Protein AF-A0A950FK47-F1 (afdb_monomer_lite)

Radius of gyration: 27.62 Å; chains: 1; bounding box: 76×77×80 Å

Structure (mmCIF, N/CA/C/O backbone):
data_AF-A0A950FK47-F1
#
_entry.id   AF-A0A950FK47-F1
#
loop_
_atom_site.group_PDB
_atom_site.id
_atom_site.type_symbol
_atom_site.label_atom_id
_atom_site.label_alt_id
_atom_site.label_comp_id
_atom_site.label_asym_id
_atom_site.label_entity_id
_atom_site.label_seq_id
_atom_site.pdbx_PDB_ins_code
_atom_site.Cartn_x
_atom_site.Cartn_y
_atom_site.Cartn_z
_atom_site.occupancy
_atom_site.B_iso_or_equiv
_atom_site.auth_seq_id
_atom_site.auth_comp_id
_atom_site.auth_asym_id
_atom_site.auth_atom_id
_atom_site.pdbx_PDB_model_num
ATOM 1 N N . MET A 1 1 ? -63.713 -57.845 57.130 1.00 41.09 1 MET A N 1
ATOM 2 C CA . MET A 1 1 ? -62.246 -57.996 57.246 1.00 41.09 1 MET A CA 1
ATOM 3 C C . MET A 1 1 ? -61.598 -56.656 56.940 1.00 41.09 1 MET A C 1
ATOM 5 O O . MET A 1 1 ? -61.850 -56.096 55.885 1.00 41.09 1 MET A O 1
ATOM 9 N N . ASN A 1 2 ? -60.854 -56.123 57.909 1.00 41.62 2 ASN A N 1
ATOM 10 C CA . ASN A 1 2 ? -60.005 -54.937 57.784 1.00 41.62 2 ASN A CA 1
ATOM 11 C C . ASN A 1 2 ? -58.798 -55.235 56.887 1.00 41.62 2 ASN A C 1
ATOM 13 O O . ASN A 1 2 ? -58.173 -56.263 57.112 1.00 41.62 2 ASN A O 1
ATOM 17 N N . PHE A 1 3 ? -58.401 -54.299 56.019 1.00 42.41 3 PHE A N 1
ATOM 18 C CA . PHE A 1 3 ? -56.990 -53.936 55.819 1.00 42.41 3 PHE A CA 1
ATOM 19 C C . PHE A 1 3 ? -56.879 -52.486 55.307 1.00 42.41 3 PHE A C 1
ATOM 21 O O . PHE A 1 3 ? -57.324 -52.147 54.216 1.00 42.41 3 PHE A O 1
ATOM 28 N N . LYS A 1 4 ? -56.287 -51.625 56.146 1.00 43.47 4 LYS A N 1
ATOM 29 C CA . LYS A 1 4 ? -55.691 -50.325 55.785 1.00 43.47 4 LYS A CA 1
ATOM 30 C C . LYS A 1 4 ? -54.495 -50.564 54.846 1.00 43.47 4 LYS A C 1
ATOM 32 O O . LYS A 1 4 ? -53.819 -51.568 55.065 1.00 43.47 4 LYS A O 1
ATOM 37 N N . ARG A 1 5 ? -54.127 -49.578 54.001 1.00 48.28 5 ARG A N 1
ATOM 38 C CA . ARG A 1 5 ? -52.836 -48.826 54.059 1.00 48.28 5 ARG A CA 1
ATOM 39 C C . ARG A 1 5 ? -52.426 -48.108 52.744 1.00 48.28 5 ARG A C 1
ATOM 41 O O . ARG A 1 5 ? -52.421 -48.734 51.699 1.00 48.28 5 ARG A O 1
ATOM 48 N N . TYR A 1 6 ? -52.019 -46.834 52.922 1.00 48.38 6 TYR A N 1
ATOM 49 C CA . TYR A 1 6 ? -51.006 -45.985 52.233 1.00 48.38 6 TYR A CA 1
ATOM 50 C C . TYR A 1 6 ? -51.085 -45.807 50.695 1.00 48.38 6 TYR A C 1
ATOM 52 O O . TYR A 1 6 ? -5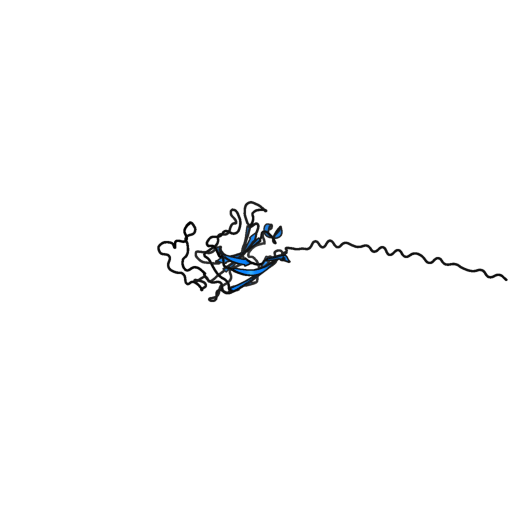1.169 -46.773 49.964 1.00 48.38 6 TYR A O 1
ATOM 60 N N . GLY A 1 7 ? -51.059 -44.615 50.086 1.00 42.75 7 GLY A N 1
ATOM 61 C CA . GLY A 1 7 ? -50.393 -43.360 50.439 1.00 42.75 7 GLY A CA 1
ATOM 62 C C . GLY A 1 7 ? -49.097 -43.203 49.631 1.00 42.75 7 GLY A C 1
ATOM 63 O O . GLY A 1 7 ? -48.116 -43.849 49.979 1.00 42.75 7 GLY A O 1
ATOM 64 N N . SER A 1 8 ? -49.080 -42.351 48.596 1.00 49.03 8 SER A N 1
ATOM 65 C CA . SER A 1 8 ? -47.929 -41.492 48.246 1.00 49.03 8 SER A CA 1
ATOM 66 C C . SER A 1 8 ? -48.210 -40.592 47.041 1.00 49.03 8 SER A C 1
ATOM 68 O O . SER A 1 8 ? -48.637 -41.032 45.979 1.00 49.03 8 SER A O 1
ATOM 70 N N . ILE A 1 9 ? -47.949 -39.310 47.273 1.00 52.38 9 ILE A N 1
ATOM 71 C CA . ILE A 1 9 ? -47.961 -38.175 46.355 1.00 52.38 9 ILE A CA 1
ATOM 72 C C . ILE A 1 9 ? -46.664 -38.241 45.535 1.00 52.38 9 ILE A C 1
ATOM 74 O O . ILE A 1 9 ? -45.589 -38.297 46.128 1.00 52.38 9 ILE A O 1
ATOM 78 N N . ALA A 1 10 ? -46.738 -38.221 44.203 1.00 46.25 10 ALA A N 1
ATOM 79 C CA . ALA A 1 10 ? -45.559 -38.039 43.355 1.00 46.25 10 ALA A CA 1
ATOM 80 C C . ALA A 1 10 ? -45.500 -36.579 42.890 1.00 46.25 10 ALA A C 1
ATOM 82 O O . ALA A 1 10 ? -46.407 -36.083 42.225 1.00 46.25 10 ALA A O 1
ATOM 83 N N . ALA A 1 11 ? -44.449 -35.899 43.339 1.00 47.38 11 ALA A N 1
ATOM 84 C CA . ALA A 1 11 ? -44.206 -34.476 43.197 1.00 47.38 11 ALA A CA 1
ATOM 85 C C . ALA A 1 11 ? -43.882 -34.059 41.754 1.00 47.38 11 ALA A C 1
ATOM 87 O O . ALA A 1 11 ? -43.106 -34.710 41.055 1.00 47.38 11 ALA A O 1
ATOM 88 N N . SER A 1 12 ? -44.451 -32.922 41.354 1.00 49.59 12 SER A N 1
ATOM 89 C CA . SER A 1 12 ? -44.138 -32.187 40.132 1.00 49.59 12 SER A CA 1
ATOM 90 C C . SER A 1 12 ? -42.683 -31.705 40.124 1.00 49.59 12 SER A C 1
ATOM 92 O O . SER A 1 12 ? -42.267 -30.972 41.019 1.00 49.59 12 SER A O 1
ATOM 94 N N . LEU A 1 13 ? -41.933 -32.050 39.077 1.00 43.91 13 LEU A N 1
ATOM 95 C CA . LEU A 1 13 ? -40.637 -31.451 38.749 1.00 43.91 13 LEU A CA 1
ATOM 96 C C . LEU A 1 13 ? -40.834 -30.456 37.598 1.00 43.91 13 LEU A C 1
ATOM 98 O O . LEU A 1 13 ? -40.883 -30.830 36.430 1.00 43.91 13 LEU A O 1
ATOM 102 N N . LEU A 1 14 ? -40.977 -29.177 37.949 1.00 49.47 14 LEU A N 1
ATOM 103 C CA . LEU A 1 14 ? -40.850 -28.054 37.019 1.00 49.47 14 LEU A CA 1
ATOM 104 C C . LEU A 1 14 ? -39.359 -27.856 36.716 1.00 49.47 14 LEU A C 1
ATOM 106 O O . LEU A 1 14 ? -38.611 -27.363 37.558 1.00 49.47 14 LEU A O 1
ATOM 110 N N . VAL A 1 15 ? -38.924 -28.252 35.521 1.00 55.06 15 VAL A N 1
ATOM 111 C CA . VAL A 1 15 ? -37.582 -27.941 35.014 1.00 55.06 15 VAL A CA 1
ATOM 112 C C . VAL A 1 15 ? -37.610 -26.515 34.468 1.00 55.06 15 VAL A C 1
ATOM 114 O O . VAL A 1 15 ? -38.154 -26.255 33.397 1.00 55.06 15 VAL A O 1
ATOM 117 N N . LEU A 1 16 ? -37.059 -25.575 35.236 1.00 48.03 16 LEU A N 1
ATOM 118 C CA . LEU A 1 16 ? -36.873 -24.190 34.817 1.00 48.03 16 LEU A CA 1
ATOM 119 C C . LEU A 1 16 ? -35.585 -24.105 33.982 1.00 48.03 16 LEU A C 1
ATOM 121 O O . LEU A 1 16 ? -34.486 -23.975 34.518 1.00 48.03 16 LEU A O 1
ATOM 125 N N . SER A 1 17 ? -35.709 -24.224 32.661 1.00 57.84 17 SER A N 1
ATOM 126 C CA . SER A 1 17 ? -34.590 -24.029 31.735 1.00 57.84 17 SER A CA 1
ATOM 127 C C . SER A 1 17 ? -34.227 -22.544 31.678 1.00 57.84 17 SER A C 1
ATOM 129 O O . SER A 1 17 ? -34.837 -21.768 30.943 1.00 57.84 17 SER A O 1
ATOM 131 N N . ALA A 1 18 ? -33.239 -22.136 32.473 1.00 53.69 18 ALA A N 1
ATOM 132 C CA . ALA A 1 18 ? -32.628 -20.820 32.367 1.00 53.69 18 ALA A CA 1
ATOM 133 C C . ALA A 1 18 ? -31.852 -20.726 31.042 1.00 53.69 18 ALA A C 1
ATOM 135 O O . ALA A 1 18 ? -30.743 -21.244 30.918 1.00 53.69 18 ALA A O 1
ATOM 136 N N . PHE A 1 19 ? -32.433 -20.062 30.041 1.00 55.12 19 PHE A N 1
ATOM 137 C CA . PHE A 1 19 ? -31.690 -19.594 28.873 1.00 55.12 19 PHE A CA 1
ATOM 138 C C . PHE A 1 19 ? -30.769 -18.455 29.317 1.00 55.12 19 PHE A C 1
ATOM 140 O O . PHE A 1 19 ? -31.169 -17.294 29.380 1.00 55.12 19 PHE A O 1
ATOM 147 N N . ILE A 1 20 ? -29.523 -18.789 29.648 1.00 58.56 20 ILE A N 1
ATOM 148 C CA . ILE A 1 20 ? -28.453 -17.800 29.754 1.00 58.56 20 ILE A CA 1
ATOM 149 C C . ILE A 1 20 ? -28.146 -17.362 28.321 1.00 58.56 20 ILE A C 1
ATOM 151 O O . ILE A 1 20 ? -27.460 -18.059 27.575 1.00 58.56 20 ILE A O 1
ATOM 155 N N . GLY A 1 21 ? -28.706 -16.222 27.919 1.00 50.47 21 GLY A N 1
ATOM 156 C CA . GLY A 1 21 ? -28.300 -15.525 26.708 1.00 50.47 21 GLY A CA 1
ATOM 157 C C . GLY A 1 21 ? -26.843 -15.105 26.854 1.00 50.47 21 GLY A C 1
ATOM 158 O O . GLY A 1 21 ? -26.533 -14.138 27.549 1.00 50.47 21 GLY A O 1
ATOM 159 N N . ILE A 1 22 ? -25.941 -15.856 26.229 1.00 56.34 22 ILE A N 1
ATOM 160 C CA . ILE A 1 22 ? -24.552 -15.446 26.069 1.00 56.34 22 ILE A CA 1
ATOM 161 C C . ILE A 1 22 ? -24.591 -14.282 25.078 1.00 56.34 22 ILE A C 1
ATOM 163 O O . ILE A 1 22 ? -24.697 -14.489 23.871 1.00 56.34 22 ILE A O 1
ATOM 167 N N . ASN A 1 23 ? -24.547 -13.048 25.582 1.00 48.62 23 ASN A N 1
ATOM 168 C CA . ASN A 1 23 ? -24.153 -11.911 24.763 1.00 48.62 23 ASN A CA 1
ATOM 169 C C . ASN A 1 23 ? -22.680 -12.132 24.414 1.00 48.62 23 ASN A C 1
ATOM 171 O O . ASN A 1 23 ? -21.780 -11.712 25.141 1.00 48.62 23 ASN A O 1
ATOM 175 N N . ALA A 1 24 ? -22.427 -12.858 23.329 1.00 48.44 24 ALA A N 1
ATOM 176 C CA . ALA A 1 24 ? -21.163 -12.751 22.643 1.00 48.44 24 ALA A CA 1
ATOM 177 C C . ALA A 1 24 ? -21.104 -11.310 22.128 1.00 48.44 24 ALA A C 1
ATOM 179 O O . ALA A 1 24 ? -21.670 -10.992 21.086 1.00 48.44 24 ALA A O 1
ATOM 180 N N . ASN A 1 25 ? -20.436 -10.426 22.873 1.00 45.16 25 ASN A N 1
ATOM 181 C CA . ASN A 1 25 ? -19.764 -9.303 22.241 1.00 45.16 25 ASN A CA 1
ATOM 182 C C . ASN A 1 25 ? -18.791 -9.947 21.256 1.00 45.16 25 ASN A C 1
ATOM 184 O O . ASN A 1 25 ? -17.685 -10.332 21.630 1.00 45.16 25 ASN A O 1
ATOM 188 N N . SER A 1 26 ? -19.232 -10.168 20.023 1.00 45.59 26 SER A N 1
ATOM 189 C CA . SER A 1 26 ? -18.338 -10.530 18.944 1.00 45.59 26 SER A CA 1
ATOM 190 C C . SER A 1 26 ? -17.260 -9.457 18.923 1.00 45.59 26 SER A C 1
ATOM 192 O O . SER A 1 26 ? -17.559 -8.282 18.708 1.00 45.59 26 SER A O 1
ATOM 194 N N . ALA A 1 27 ? -16.013 -9.857 19.160 1.00 50.59 27 ALA A N 1
ATOM 195 C CA . ALA A 1 27 ? -14.825 -9.069 18.857 1.00 50.59 27 ALA A CA 1
ATOM 196 C C . ALA A 1 27 ? -14.661 -8.920 17.328 1.00 50.59 27 ALA A C 1
ATOM 198 O O . ALA A 1 27 ? -13.568 -9.081 16.801 1.00 50.59 27 ALA A O 1
ATOM 199 N N . ALA A 1 28 ? -15.768 -8.671 16.625 1.00 48.50 28 ALA A N 1
ATOM 200 C CA . ALA A 1 28 ? -15.832 -8.494 15.191 1.00 48.50 28 ALA A CA 1
ATOM 201 C C . ALA A 1 28 ? -15.057 -7.223 14.849 1.00 48.50 28 ALA A C 1
ATOM 203 O O . ALA A 1 28 ? -15.325 -6.167 15.429 1.00 48.50 28 ALA A O 1
ATOM 204 N N . GLY A 1 29 ? -14.086 -7.321 13.942 1.00 58.94 29 GLY A N 1
ATOM 205 C CA . GLY A 1 29 ? -13.307 -6.156 13.518 1.00 58.94 29 GLY A CA 1
ATOM 206 C C . GLY A 1 29 ? -11.878 -6.098 14.021 1.00 58.94 29 GLY A C 1
ATOM 207 O O . GLY A 1 29 ? -11.270 -5.037 13.918 1.00 58.94 29 GLY A O 1
ATOM 208 N N . GLN A 1 30 ? -11.329 -7.181 14.573 1.00 82.06 30 GLN A N 1
ATOM 209 C CA . GLN A 1 30 ? -9.913 -7.202 14.962 1.00 82.06 30 GLN A CA 1
ATOM 210 C C . GLN A 1 30 ? -9.005 -7.802 13.902 1.00 82.06 30 GLN A C 1
ATOM 212 O O . GLN A 1 30 ? -7.800 -7.573 13.967 1.00 82.06 30 GLN A O 1
ATOM 217 N N . GLU A 1 31 ? -9.560 -8.519 12.932 1.00 91.19 31 GLU A N 1
ATOM 218 C CA . GLU A 1 31 ? -8.801 -9.074 11.824 1.00 91.19 31 GLU A CA 1
ATOM 219 C C . GLU A 1 31 ? -9.351 -8.551 10.499 1.00 91.19 31 GLU A C 1
ATOM 221 O O . GLU A 1 31 ? -10.547 -8.647 10.210 1.00 91.19 31 GLU A O 1
ATOM 226 N N . LEU A 1 32 ? -8.462 -7.959 9.703 1.00 94.00 32 LEU A N 1
ATOM 227 C CA . LEU A 1 32 ? -8.769 -7.451 8.372 1.00 94.00 32 LEU A CA 1
ATOM 228 C C . LEU A 1 32 ? -8.059 -8.309 7.342 1.00 94.00 32 LEU A C 1
ATOM 230 O O . LEU A 1 32 ? -6.857 -8.553 7.454 1.00 94.00 32 LEU A O 1
ATOM 234 N N . ARG A 1 33 ? -8.801 -8.725 6.319 1.00 96.06 33 ARG A N 1
ATOM 235 C CA . ARG A 1 33 ? -8.268 -9.523 5.224 1.00 96.06 33 ARG A CA 1
ATOM 236 C C . ARG A 1 33 ? -8.648 -8.941 3.876 1.00 96.06 33 ARG A C 1
ATOM 238 O O . ARG A 1 33 ? -9.818 -8.954 3.505 1.00 96.06 33 ARG A O 1
ATOM 245 N N . TRP A 1 34 ? -7.657 -8.520 3.105 1.00 97.50 34 TRP A N 1
ATOM 246 C CA . TRP A 1 34 ? -7.807 -8.205 1.689 1.00 97.50 34 TRP A CA 1
ATOM 247 C C . TRP A 1 34 ? -7.398 -9.414 0.857 1.00 97.50 34 TRP A C 1
ATOM 249 O O . TRP A 1 34 ? -6.277 -9.913 0.971 1.00 97.50 34 TRP A O 1
ATOM 259 N N . LYS A 1 35 ? -8.317 -9.895 0.016 1.00 97.94 35 LYS A N 1
ATOM 260 C CA . LYS A 1 35 ? -8.114 -11.125 -0.770 1.00 97.94 35 LYS A CA 1
ATOM 261 C C . LYS A 1 35 ? -7.225 -10.935 -1.995 1.00 97.94 35 LYS A C 1
ATOM 263 O O . LYS A 1 35 ? -6.819 -11.926 -2.587 1.00 97.94 35 LYS A O 1
ATOM 268 N N . THR A 1 36 ? -6.983 -9.692 -2.402 1.00 98.56 36 THR A N 1
ATOM 269 C CA . THR A 1 36 ? -6.073 -9.366 -3.499 1.00 98.56 36 THR A CA 1
ATOM 270 C C . THR A 1 36 ? -5.396 -8.022 -3.264 1.00 98.56 36 THR A C 1
ATOM 272 O O . THR A 1 36 ? -5.957 -7.155 -2.593 1.00 98.56 36 THR A O 1
ATOM 275 N N . ILE A 1 37 ? -4.216 -7.829 -3.850 1.00 98.75 37 ILE A N 1
ATOM 276 C CA . ILE A 1 37 ? -3.599 -6.511 -4.025 1.00 98.75 37 ILE A CA 1
ATOM 277 C C . ILE A 1 37 ? -3.810 -6.079 -5.477 1.00 98.75 37 ILE A C 1
ATOM 279 O O . ILE A 1 37 ? -3.584 -6.876 -6.389 1.00 98.75 37 ILE A O 1
ATOM 283 N N . MET A 1 38 ? -4.253 -4.841 -5.694 1.00 98.56 38 MET A N 1
ATOM 284 C CA . MET A 1 38 ? -4.453 -4.234 -7.014 1.00 98.56 38 MET A CA 1
ATOM 285 C C . MET A 1 38 ? -3.587 -2.989 -7.171 1.00 98.56 38 MET A C 1
ATOM 287 O O . MET A 1 38 ? -3.478 -2.190 -6.244 1.00 98.56 38 MET A O 1
ATOM 291 N N . GLY A 1 39 ? -2.993 -2.801 -8.347 1.00 98.12 39 GLY A N 1
ATOM 292 C CA . GLY A 1 39 ? -2.254 -1.582 -8.664 1.00 98.12 39 GLY A CA 1
ATOM 293 C C . GLY A 1 39 ? -3.152 -0.340 -8.773 1.00 98.12 39 GLY A C 1
ATOM 294 O O . GLY A 1 39 ? -4.343 -0.432 -9.091 1.00 98.12 39 GLY A O 1
ATOM 295 N N . ILE A 1 40 ? -2.577 0.829 -8.488 1.00 95.88 40 ILE A N 1
ATOM 296 C CA . ILE A 1 40 ? -3.237 2.132 -8.648 1.00 95.88 40 ILE A CA 1
ATOM 297 C C . ILE A 1 40 ? -3.590 2.387 -10.118 1.00 95.88 40 ILE A C 1
ATOM 299 O O . ILE A 1 40 ? -2.774 2.161 -11.012 1.00 95.88 40 ILE A O 1
ATOM 303 N N . LYS A 1 41 ? -4.807 2.879 -10.368 1.00 93.25 41 LYS A N 1
ATOM 304 C CA . LYS A 1 41 ? -5.306 3.150 -11.726 1.00 93.25 41 LYS A CA 1
ATOM 305 C C . LYS A 1 41 ? -5.110 4.595 -12.163 1.00 93.25 41 LYS A C 1
ATOM 307 O O . LYS A 1 41 ? -4.820 4.841 -13.329 1.00 93.25 41 LYS A O 1
ATOM 312 N N . GLU A 1 42 ? -5.244 5.534 -11.234 1.00 89.75 42 GLU A N 1
ATOM 313 C CA . GLU A 1 42 ? -5.176 6.965 -11.511 1.00 89.75 42 GLU A CA 1
ATOM 314 C C . GLU A 1 42 ? -3.951 7.591 -10.846 1.00 89.75 42 GLU A C 1
ATOM 316 O O . GLU A 1 42 ? -3.694 7.402 -9.659 1.00 89.75 42 GLU A O 1
ATOM 321 N N . SER A 1 43 ? -3.171 8.334 -11.631 1.00 87.88 43 SER A N 1
ATOM 322 C CA . SER A 1 43 ? -1.962 8.979 -11.127 1.00 87.88 43 SER A CA 1
ATOM 323 C C . SER A 1 43 ? -2.310 10.051 -10.099 1.00 87.88 43 SER A C 1
ATOM 325 O O . SER A 1 43 ? -3.106 10.941 -10.378 1.00 87.88 43 SER A O 1
ATOM 327 N N . GLY A 1 44 ? -1.655 10.026 -8.940 1.00 87.25 44 GLY A N 1
ATOM 328 C CA . GLY A 1 44 ? -1.830 11.069 -7.927 1.00 87.25 44 GLY A CA 1
ATOM 329 C C . GLY A 1 44 ? -3.127 10.991 -7.118 1.00 87.25 44 GLY A C 1
ATOM 330 O O . GLY A 1 44 ? -3.368 11.900 -6.325 1.00 87.25 44 GLY A O 1
ATOM 331 N N . ASP A 1 45 ? -3.915 9.921 -7.258 1.00 92.56 45 ASP A N 1
ATOM 332 C CA . ASP A 1 45 ? -5.138 9.725 -6.475 1.00 92.56 45 ASP A CA 1
ATOM 333 C C . ASP A 1 45 ? -4.857 9.740 -4.958 1.00 92.56 45 ASP A C 1
ATOM 335 O O . ASP A 1 45 ? -3.773 9.374 -4.491 1.00 92.56 45 ASP A O 1
ATOM 339 N N . VAL A 1 46 ? -5.802 10.226 -4.161 1.00 95.31 46 VAL A N 1
ATOM 340 C CA . VAL A 1 46 ? -5.591 10.543 -2.746 1.00 95.31 46 VAL A CA 1
ATOM 341 C C . VAL A 1 46 ? -6.429 9.634 -1.862 1.00 95.31 46 VAL A C 1
ATOM 343 O O . VAL A 1 46 ? -7.655 9.666 -1.892 1.00 95.31 46 VAL A O 1
ATOM 346 N N . VAL A 1 47 ? -5.753 8.896 -0.982 1.00 96.81 47 VAL A N 1
ATOM 347 C CA . VAL A 1 47 ? -6.403 8.100 0.062 1.00 96.81 47 VAL A CA 1
ATOM 348 C C . VAL A 1 47 ? -6.324 8.847 1.388 1.00 96.81 47 VAL A C 1
ATOM 350 O O . VAL A 1 47 ? -5.238 9.167 1.875 1.00 96.81 47 VAL A O 1
ATOM 353 N N . GLY A 1 48 ? -7.484 9.101 1.989 1.00 95.88 48 GLY A N 1
ATOM 354 C CA . GLY A 1 48 ? -7.615 9.777 3.276 1.00 95.88 48 GLY A CA 1
ATOM 355 C C . GLY A 1 48 ? -7.943 11.268 3.186 1.00 95.88 48 GLY A C 1
ATOM 356 O O . GLY A 1 48 ? -8.269 11.812 2.132 1.00 95.88 48 GLY A O 1
ATOM 357 N N . LYS A 1 49 ? -7.884 11.939 4.338 1.00 95.25 49 LYS A N 1
ATOM 358 C CA . LYS A 1 49 ? -8.306 13.326 4.552 1.00 95.25 49 LYS A CA 1
ATOM 359 C C . LYS A 1 49 ? -7.279 14.122 5.347 1.00 95.25 49 LYS A C 1
ATOM 361 O O . LYS A 1 49 ? -6.557 13.590 6.198 1.00 95.25 49 LYS A O 1
ATOM 366 N N . GLY A 1 50 ? -7.286 15.430 5.098 1.00 95.25 50 GLY A N 1
ATOM 367 C CA . GLY A 1 50 ? -6.500 16.408 5.843 1.00 95.25 50 GLY A CA 1
ATOM 368 C C . GLY A 1 50 ? -4.998 16.138 5.768 1.00 95.25 50 GLY A C 1
ATOM 369 O O . GLY A 1 50 ? -4.487 15.663 4.757 1.00 95.25 50 GLY A O 1
ATOM 370 N N . THR A 1 51 ? -4.279 16.420 6.852 1.00 95.25 51 THR A N 1
ATOM 371 C CA . THR A 1 51 ? -2.813 16.268 6.908 1.00 95.25 51 THR A CA 1
ATOM 372 C C . THR A 1 51 ? -2.335 14.814 6.921 1.00 95.25 51 THR A C 1
ATOM 374 O O . THR A 1 51 ? -1.139 14.571 6.796 1.00 95.25 51 THR A O 1
ATOM 377 N N . GLY A 1 52 ? -3.248 13.851 7.081 1.00 95.19 52 GLY A N 1
ATOM 378 C CA . GLY A 1 52 ? -2.950 12.418 7.042 1.00 95.19 52 GLY A CA 1
ATOM 379 C C . GLY A 1 52 ? -3.236 11.748 5.700 1.00 95.19 52 GLY A C 1
ATOM 380 O O . GLY A 1 52 ? -3.082 10.532 5.601 1.00 95.19 52 GLY A O 1
ATOM 381 N N . ALA A 1 53 ? -3.681 12.508 4.696 1.00 96.44 53 ALA A N 1
ATOM 382 C CA . ALA A 1 53 ? -3.944 11.988 3.362 1.00 96.44 53 ALA A CA 1
ATOM 383 C C . ALA A 1 53 ? -2.646 11.536 2.670 1.00 96.44 53 ALA A C 1
ATOM 385 O O . ALA A 1 53 ? -1.589 12.151 2.828 1.00 96.44 53 ALA A O 1
ATOM 386 N N . ILE A 1 54 ? -2.728 10.463 1.886 1.00 96.94 54 ILE A N 1
ATOM 387 C CA . ILE A 1 54 ? -1.595 9.871 1.174 1.00 96.94 54 ILE A CA 1
ATOM 388 C C . ILE A 1 54 ? -1.859 9.951 -0.326 1.00 96.94 54 ILE A C 1
ATOM 390 O O . ILE A 1 54 ? -2.821 9.382 -0.836 1.00 96.94 54 ILE A O 1
ATOM 394 N N . THR A 1 55 ? -0.973 10.643 -1.037 1.00 96.25 55 THR A N 1
ATOM 395 C CA . THR A 1 55 ? -1.047 10.796 -2.493 1.00 96.25 55 THR A CA 1
ATOM 396 C C . THR A 1 55 ? -0.439 9.599 -3.219 1.00 96.25 55 THR A C 1
ATOM 398 O O . THR A 1 55 ? 0.611 9.069 -2.833 1.00 96.25 55 THR A O 1
ATOM 401 N N . GLY A 1 56 ? -1.090 9.202 -4.302 1.00 94.75 56 GLY A N 1
ATOM 402 C CA . GLY A 1 56 ? -0.701 8.118 -5.185 1.00 94.75 56 GLY A CA 1
ATOM 403 C C . GLY A 1 56 ? 0.498 8.473 -6.047 1.00 94.75 56 GLY A C 1
ATOM 404 O O . GLY A 1 56 ? 0.841 9.647 -6.242 1.00 94.75 56 GLY A O 1
ATOM 405 N N . GLY A 1 57 ? 1.171 7.431 -6.519 1.00 91.38 57 GLY A N 1
ATOM 406 C CA . GLY A 1 57 ? 2.187 7.506 -7.559 1.00 91.38 57 GLY A CA 1
ATOM 407 C C . GLY A 1 57 ? 1.572 7.465 -8.957 1.00 91.38 57 GLY A C 1
ATOM 408 O O . GLY A 1 57 ? 0.398 7.772 -9.140 1.00 91.38 57 GLY A O 1
ATOM 409 N N . ALA A 1 58 ? 2.394 7.081 -9.932 1.00 90.94 58 ALA A N 1
ATOM 410 C CA . ALA A 1 58 ? 1.954 6.740 -11.284 1.00 90.94 58 ALA A CA 1
ATOM 411 C C . ALA A 1 58 ? 1.123 5.439 -11.298 1.00 90.94 58 ALA A C 1
ATOM 413 O O . ALA A 1 58 ? 1.184 4.723 -10.307 1.00 90.94 58 ALA A O 1
ATOM 414 N N . PRO A 1 59 ? 0.408 5.092 -12.384 1.00 94.00 59 PRO A N 1
ATOM 415 C CA . PRO A 1 59 ? -0.304 3.818 -12.516 1.00 94.00 59 PRO A CA 1
ATOM 416 C C . PRO A 1 59 ? 0.598 2.577 -12.439 1.00 94.00 59 PRO A C 1
ATOM 418 O O . PRO A 1 59 ? 1.666 2.531 -13.060 1.00 94.00 59 PRO A O 1
ATOM 421 N N . TRP A 1 60 ? 0.129 1.548 -11.733 1.00 96.12 60 TRP A N 1
ATOM 422 C CA . TRP A 1 60 ? 0.774 0.233 -11.625 1.00 96.12 60 TRP A CA 1
ATOM 423 C C . TRP A 1 60 ? -0.246 -0.880 -11.838 1.00 96.12 60 TRP A C 1
ATOM 425 O O . TRP A 1 60 ? -1.451 -0.687 -11.679 1.00 96.12 60 TRP A O 1
ATOM 435 N N . GLU A 1 61 ? 0.254 -2.067 -12.149 1.00 97.94 61 GLU A N 1
ATOM 436 C CA . GLU A 1 61 ? -0.521 -3.302 -12.190 1.00 97.94 61 GLU A CA 1
ATOM 437 C C . GLU A 1 61 ? 0.114 -4.355 -11.284 1.00 97.94 61 GLU A C 1
ATOM 439 O O . GLU A 1 61 ? 1.311 -4.311 -11.001 1.00 97.94 61 GLU A O 1
ATOM 444 N N . THR A 1 62 ? -0.704 -5.300 -10.835 1.00 98.38 62 THR A N 1
ATOM 445 C CA . THR A 1 62 ? -0.295 -6.480 -10.066 1.00 98.38 62 THR A CA 1
ATOM 446 C C . THR A 1 62 ? -0.941 -7.720 -10.674 1.00 98.38 62 THR A C 1
ATOM 448 O O . THR A 1 62 ? -2.013 -7.646 -11.275 1.00 98.38 62 THR A O 1
ATOM 451 N N . LEU A 1 63 ? -0.320 -8.883 -10.489 1.00 98.38 63 LEU A N 1
ATOM 452 C CA . LEU A 1 63 ? -0.951 -10.178 -10.774 1.00 98.38 63 LEU A CA 1
ATOM 453 C C . LEU A 1 63 ? -1.888 -10.618 -9.642 1.00 98.38 63 LEU A C 1
ATOM 455 O O . LEU A 1 63 ? -2.779 -11.437 -9.855 1.00 98.38 63 LEU A O 1
ATOM 459 N N . GLY A 1 64 ? -1.684 -10.071 -8.443 1.00 98.38 64 GLY A N 1
ATOM 460 C CA . GLY A 1 64 ? -2.471 -10.364 -7.257 1.00 98.38 64 GLY A CA 1
ATOM 461 C C . GLY A 1 64 ? -1.687 -10.080 -5.983 1.00 98.38 64 GLY A C 1
ATOM 462 O O . GLY A 1 64 ? -0.802 -9.220 -5.944 1.00 98.38 64 GLY A O 1
ATOM 463 N N . GLY A 1 65 ? -2.026 -10.814 -4.931 1.00 98.56 65 GLY A N 1
ATOM 464 C CA . GLY A 1 65 ? -1.444 -10.670 -3.602 1.00 98.56 65 GLY A CA 1
ATOM 465 C C . GLY A 1 65 ? -2.493 -10.879 -2.522 1.00 98.56 65 GLY A C 1
ATOM 466 O O . GLY A 1 65 ? -3.603 -11.311 -2.811 1.00 98.56 65 GLY A O 1
ATOM 467 N N . SER A 1 66 ? -2.170 -10.542 -1.285 1.00 98.69 66 SER A N 1
ATOM 468 C CA . SER A 1 66 ? -3.136 -10.485 -0.185 1.00 98.69 66 SER A CA 1
ATOM 469 C C . SER A 1 66 ? -2.567 -9.685 0.974 1.00 98.69 66 SER A C 1
ATOM 471 O O . SER A 1 66 ? -1.360 -9.456 1.040 1.00 98.69 66 SER A O 1
ATOM 473 N N . ALA A 1 67 ? -3.430 -9.273 1.897 1.00 98.62 67 ALA A N 1
ATOM 474 C CA . ALA A 1 67 ? -3.002 -8.708 3.167 1.00 98.62 67 ALA A CA 1
ATOM 475 C C . ALA A 1 67 ? -3.908 -9.198 4.296 1.00 98.62 67 ALA A C 1
ATOM 477 O O . ALA A 1 67 ? -5.128 -9.069 4.208 1.00 98.62 67 ALA A O 1
ATOM 478 N N . ASP A 1 68 ? -3.300 -9.724 5.351 1.00 97.94 68 ASP A N 1
ATOM 479 C CA . ASP A 1 68 ? -3.936 -10.206 6.571 1.00 97.94 68 ASP A CA 1
ATOM 480 C C . ASP A 1 68 ? -3.362 -9.421 7.754 1.00 97.94 68 ASP A C 1
ATOM 482 O O . ASP A 1 68 ? -2.149 -9.396 7.973 1.00 97.94 68 ASP A O 1
ATOM 486 N N . LEU A 1 69 ? -4.220 -8.728 8.497 1.00 96.25 69 LEU A N 1
ATOM 487 C CA . LEU A 1 69 ? -3.827 -7.838 9.586 1.00 96.25 69 LEU A CA 1
ATOM 488 C C . LEU A 1 69 ? -4.585 -8.200 10.855 1.00 96.25 69 LEU A C 1
ATOM 490 O O . LEU A 1 69 ? -5.802 -8.365 10.819 1.00 96.25 69 LEU A O 1
ATOM 494 N N . ASN A 1 70 ? -3.892 -8.196 11.990 1.00 94.81 70 ASN A N 1
ATOM 495 C CA . ASN A 1 70 ? -4.503 -8.260 13.310 1.00 94.81 70 ASN A CA 1
ATOM 496 C C . ASN A 1 70 ? -4.353 -6.903 14.014 1.00 94.81 70 ASN A C 1
ATOM 498 O O . ASN A 1 70 ? -3.272 -6.513 14.450 1.00 94.81 70 ASN A O 1
ATOM 502 N N . LEU A 1 71 ? -5.449 -6.164 14.159 1.00 93.25 71 LEU A N 1
ATOM 503 C CA . LEU A 1 71 ? -5.475 -4.808 14.719 1.00 93.25 71 LEU A CA 1
ATOM 504 C C . LEU A 1 71 ? -5.260 -4.766 16.236 1.00 93.25 71 LEU A C 1
ATOM 506 O O . LEU A 1 71 ? -4.992 -3.701 16.808 1.00 93.25 71 LEU A O 1
ATOM 510 N N . ARG A 1 72 ? -5.401 -5.910 16.912 1.00 90.81 72 ARG A N 1
ATOM 511 C CA . ARG A 1 72 ? -5.142 -6.034 18.347 1.00 90.81 72 ARG A CA 1
ATOM 512 C C . ARG A 1 72 ? -3.652 -6.213 18.611 1.00 90.81 72 ARG A C 1
ATOM 514 O O . ARG A 1 72 ? -3.127 -5.525 19.485 1.00 90.81 72 ARG A O 1
ATOM 521 N N . THR A 1 73 ? -2.996 -7.120 17.889 1.00 93.75 73 THR A N 1
ATOM 522 C CA . THR A 1 73 ? -1.565 -7.418 18.068 1.00 93.75 73 THR A CA 1
ATOM 523 C C . THR A 1 73 ? -0.668 -6.489 17.253 1.00 93.75 73 THR A C 1
ATOM 525 O O . THR A 1 73 ? 0.462 -6.227 17.652 1.00 93.75 73 THR A O 1
ATOM 528 N N . GLY A 1 74 ? -1.180 -5.931 16.155 1.00 95.50 74 GLY A N 1
ATOM 529 C CA . GLY A 1 74 ? -0.399 -5.192 15.167 1.00 95.50 74 GLY A CA 1
ATOM 530 C C . GLY A 1 74 ? 0.368 -6.100 14.206 1.00 95.50 74 GLY A C 1
ATOM 531 O O . GLY A 1 74 ? 1.248 -5.611 13.498 1.00 95.50 74 GLY A O 1
ATOM 532 N N . GLU A 1 75 ? 0.074 -7.401 14.192 1.00 97.75 75 GLU A N 1
ATOM 533 C CA . GLU A 1 75 ? 0.647 -8.338 13.229 1.00 97.75 75 GLU A CA 1
ATOM 534 C C . GLU A 1 75 ? 0.084 -8.085 11.834 1.00 97.75 75 GLU A C 1
ATOM 536 O O . GLU A 1 75 ? -1.086 -7.738 11.658 1.00 97.75 75 GLU A O 1
ATOM 541 N N . VAL A 1 76 ? 0.945 -8.254 10.840 1.00 98.31 76 VAL A N 1
ATOM 542 C CA . VAL A 1 76 ? 0.617 -8.070 9.434 1.00 98.31 76 VAL A CA 1
ATOM 543 C C . VAL A 1 76 ? 1.412 -9.055 8.595 1.00 98.31 76 VAL A C 1
ATOM 545 O O . VAL A 1 76 ? 2.628 -9.203 8.751 1.00 98.31 76 VAL A O 1
ATOM 548 N N . ASN A 1 77 ? 0.692 -9.716 7.702 1.00 98.62 77 ASN A N 1
ATOM 549 C CA . ASN A 1 77 ? 1.221 -10.558 6.651 1.00 98.62 77 ASN A CA 1
ATOM 550 C C . ASN A 1 77 ? 0.708 -10.016 5.317 1.00 98.62 77 ASN A C 1
ATOM 552 O O . ASN A 1 77 ? -0.503 -9.884 5.146 1.00 98.62 77 ASN A O 1
ATOM 556 N N . PHE A 1 78 ? 1.593 -9.683 4.385 1.00 98.81 78 PHE A N 1
ATOM 557 C CA . PHE A 1 78 ? 1.166 -9.312 3.044 1.00 98.81 78 PHE A CA 1
ATOM 558 C C . PHE A 1 78 ? 2.077 -9.880 1.967 1.00 98.81 78 PHE A C 1
ATOM 560 O O . PHE A 1 78 ? 3.291 -10.004 2.131 1.00 98.81 78 PHE A O 1
ATOM 567 N N . ASP A 1 79 ? 1.451 -10.127 0.826 1.00 98.75 79 ASP A N 1
ATOM 568 C CA . ASP A 1 79 ? 2.073 -10.583 -0.400 1.00 98.75 79 ASP A CA 1
ATOM 569 C C . ASP A 1 79 ? 1.679 -9.635 -1.525 1.00 98.75 79 ASP A C 1
ATOM 571 O O . ASP A 1 79 ? 0.504 -9.310 -1.704 1.00 98.75 79 ASP A O 1
ATOM 575 N N . VAL A 1 80 ? 2.662 -9.214 -2.306 1.00 98.81 80 VAL A N 1
ATOM 576 C CA . VAL A 1 80 ? 2.480 -8.507 -3.571 1.00 98.81 80 VAL A CA 1
ATOM 577 C C . VAL A 1 80 ? 3.027 -9.406 -4.662 1.00 98.81 80 VAL A C 1
ATOM 579 O O . VAL A 1 80 ? 4.147 -9.900 -4.541 1.00 98.81 80 VAL A O 1
ATOM 582 N N . GLN A 1 81 ? 2.250 -9.617 -5.721 1.00 98.75 81 GLN A N 1
ATOM 583 C CA . GLN A 1 81 ? 2.646 -10.469 -6.837 1.00 98.75 81 GLN A CA 1
ATOM 584 C C . GLN A 1 81 ? 2.687 -9.653 -8.125 1.00 98.75 81 GLN A C 1
ATOM 586 O O . GLN A 1 81 ? 1.686 -9.039 -8.504 1.00 98.75 81 GLN A O 1
ATOM 591 N N . GLY A 1 82 ? 3.826 -9.672 -8.817 1.00 98.31 82 GLY A N 1
ATOM 592 C CA . GLY A 1 82 ? 3.960 -9.098 -10.156 1.00 98.31 82 GLY A CA 1
ATOM 593 C C . GLY A 1 82 ? 3.694 -7.594 -10.255 1.00 98.31 82 GLY A C 1
ATOM 594 O O . GLY A 1 82 ? 3.017 -7.171 -11.187 1.00 98.31 82 GLY A O 1
ATOM 595 N N . LEU A 1 83 ? 4.161 -6.792 -9.295 1.00 98.38 83 LEU A N 1
ATOM 596 C CA . LEU A 1 83 ? 4.000 -5.337 -9.305 1.00 98.38 83 LEU A CA 1
ATOM 597 C C . LEU A 1 83 ? 4.861 -4.687 -10.396 1.00 98.38 83 LEU A C 1
ATOM 599 O O . LEU A 1 83 ? 6.090 -4.657 -10.302 1.00 98.38 83 LEU A O 1
ATOM 603 N N . ILE A 1 84 ? 4.205 -4.124 -11.407 1.00 97.38 84 ILE A N 1
ATOM 604 C CA . ILE A 1 84 ? 4.852 -3.536 -12.583 1.00 97.38 84 ILE A CA 1
ATOM 605 C C . ILE A 1 84 ? 4.285 -2.158 -12.910 1.00 97.38 84 ILE A C 1
ATOM 607 O O . ILE A 1 84 ? 3.099 -1.885 -12.713 1.00 97.38 84 ILE A O 1
ATOM 611 N N . LEU A 1 85 ? 5.141 -1.280 -13.426 1.00 95.00 85 LEU A N 1
ATOM 612 C CA . LEU A 1 85 ? 4.746 0.049 -13.864 1.00 95.00 85 LEU A CA 1
ATOM 613 C C . LEU A 1 85 ? 3.859 -0.071 -15.106 1.00 95.00 85 LEU A C 1
ATOM 615 O O . LEU A 1 85 ? 4.229 -0.740 -16.074 1.00 95.00 85 LEU A O 1
ATOM 619 N N . ALA A 1 86 ? 2.714 0.608 -15.089 1.00 93.62 86 ALA A N 1
ATOM 620 C CA . ALA A 1 86 ? 1.695 0.524 -16.136 1.00 93.62 86 ALA A CA 1
ATOM 621 C C . ALA A 1 86 ? 1.627 1.780 -17.020 1.00 93.62 86 ALA A C 1
ATOM 623 O O . ALA A 1 86 ? 0.699 1.948 -17.807 1.00 93.62 86 ALA A O 1
ATOM 624 N N . VAL A 1 87 ? 2.616 2.669 -16.904 1.00 86.81 87 VAL A N 1
ATOM 625 C CA . VAL A 1 87 ? 2.712 3.896 -17.695 1.00 86.81 87 VAL A CA 1
ATOM 626 C C . VAL A 1 87 ? 4.137 4.109 -18.204 1.00 86.81 87 VAL A C 1
ATOM 628 O O . VAL A 1 87 ? 5.108 3.827 -17.508 1.00 86.81 87 VAL A O 1
ATOM 631 N N . GLY A 1 88 ? 4.264 4.606 -19.435 1.00 74.88 88 GLY A N 1
ATOM 632 C CA . GLY A 1 88 ? 5.558 4.852 -20.080 1.00 74.88 88 GLY A CA 1
ATOM 633 C C . GLY A 1 88 ? 6.182 6.216 -19.773 1.00 74.88 88 GLY A C 1
ATOM 634 O O . GLY A 1 88 ? 7.360 6.398 -20.046 1.00 74.88 88 GLY A O 1
ATOM 635 N N . ALA A 1 89 ? 5.440 7.169 -19.206 1.00 68.44 89 ALA A N 1
ATOM 636 C CA . ALA A 1 89 ? 5.938 8.490 -18.825 1.00 68.44 89 ALA A CA 1
ATOM 637 C C . ALA A 1 89 ? 5.313 8.921 -17.493 1.00 68.44 89 ALA A C 1
ATOM 639 O O . ALA A 1 89 ? 4.129 8.684 -17.255 1.00 68.44 89 ALA A O 1
ATOM 640 N N . LEU A 1 90 ? 6.108 9.540 -16.620 1.00 63.84 90 LEU A N 1
ATOM 641 C CA . LEU A 1 90 ? 5.582 10.142 -15.398 1.00 63.84 90 LEU A CA 1
ATOM 642 C C . LEU A 1 90 ? 4.879 11.450 -15.765 1.00 63.84 90 LEU A C 1
ATOM 644 O O . LEU A 1 90 ? 5.465 12.306 -16.425 1.00 63.84 90 LEU A O 1
ATOM 648 N N . PHE A 1 91 ? 3.632 11.596 -15.331 1.00 57.94 91 PHE A N 1
ATOM 649 C CA . PHE A 1 91 ? 2.937 12.877 -15.353 1.00 57.94 91 PHE A CA 1
ATOM 650 C C . PHE A 1 91 ? 3.390 13.679 -14.133 1.00 57.94 91 PHE A C 1
ATOM 652 O O . PHE A 1 91 ? 3.413 13.147 -13.017 1.00 57.94 91 PHE A O 1
ATOM 659 N N . GLU A 1 92 ? 3.778 14.940 -14.320 1.00 54.28 92 GLU A N 1
ATOM 660 C CA . GLU A 1 92 ? 3.996 15.828 -13.181 1.00 54.28 92 GLU A CA 1
ATOM 661 C C . GLU A 1 92 ? 2.698 15.953 -12.384 1.00 54.28 92 GLU A C 1
ATOM 663 O O . GLU A 1 92 ? 1.622 16.221 -12.924 1.00 54.28 92 GLU A O 1
ATOM 668 N N . SER A 1 93 ? 2.792 15.752 -11.069 1.00 48.12 93 SER A N 1
ATOM 669 C CA . SER A 1 93 ? 1.667 16.003 -10.178 1.00 48.12 93 SER A CA 1
ATOM 670 C C . SER A 1 93 ? 1.300 17.488 -10.251 1.00 48.12 93 SER A C 1
ATOM 672 O O . SER A 1 93 ? 2.070 18.315 -9.764 1.00 48.12 93 SER A O 1
ATOM 674 N N . GLY A 1 94 ? 0.146 17.810 -10.843 1.00 51.31 94 GLY A N 1
ATOM 675 C CA . GLY A 1 94 ? -0.370 19.180 -10.963 1.00 51.31 94 GLY A CA 1
ATOM 676 C C . GLY A 1 94 ? -0.832 19.593 -12.366 1.00 51.31 94 GLY A C 1
ATOM 677 O O . GLY A 1 94 ? -1.458 20.644 -12.490 1.00 51.31 94 GLY A O 1
ATOM 678 N N . GLY A 1 95 ? -0.566 18.791 -13.403 1.00 50.28 95 GLY A N 1
ATOM 679 C CA . GLY A 1 95 ? -1.143 18.988 -14.738 1.00 50.28 95 GLY A CA 1
ATOM 680 C C . GLY A 1 95 ? -2.609 18.552 -14.787 1.00 50.28 95 GLY A C 1
ATOM 681 O O . GLY A 1 95 ? -2.971 17.516 -14.233 1.00 50.28 95 GLY A O 1
ATOM 682 N N . THR A 1 96 ? -3.464 19.346 -15.434 1.00 46.84 96 THR A N 1
ATOM 683 C CA . THR A 1 96 ? -4.871 18.963 -15.717 1.00 46.84 96 THR A CA 1
ATOM 684 C C . THR A 1 96 ? -5.010 18.222 -17.048 1.00 46.84 96 THR A C 1
ATOM 686 O O . THR A 1 96 ? -6.090 17.774 -17.427 1.00 46.84 96 THR A O 1
ATOM 689 N N . ASP A 1 97 ? -3.897 18.092 -17.755 1.00 52.44 97 ASP A N 1
ATOM 690 C CA . ASP A 1 97 ? -3.725 17.480 -19.048 1.00 52.44 97 ASP A CA 1
ATOM 691 C C . ASP A 1 97 ? -2.802 16.260 -18.931 1.00 52.44 97 ASP A C 1
ATOM 693 O O . ASP A 1 97 ? -1.744 16.307 -18.307 1.00 52.44 97 ASP A O 1
ATOM 697 N N . PHE A 1 98 ? -3.188 15.153 -19.574 1.00 54.84 98 PHE A N 1
ATOM 698 C CA . PHE A 1 98 ? -2.363 13.948 -19.741 1.00 54.84 98 PHE A CA 1
ATOM 699 C C . PHE A 1 98 ? -1.205 14.191 -20.731 1.00 54.84 98 PHE A C 1
ATOM 701 O O . PHE A 1 98 ? -0.951 13.380 -21.623 1.00 54.84 98 PHE A O 1
ATOM 708 N N . SER A 1 99 ? -0.519 15.326 -20.615 1.00 53.78 99 SER A N 1
ATOM 709 C CA . SER A 1 99 ? 0.671 15.637 -21.397 1.00 53.78 99 SER A CA 1
ATOM 710 C C . SER A 1 99 ? 1.905 15.188 -20.615 1.00 53.78 99 SER A C 1
ATOM 712 O O . SER A 1 99 ? 2.083 15.602 -19.469 1.00 53.78 99 SER A O 1
ATOM 714 N N . PRO A 1 100 ? 2.772 14.338 -21.191 1.00 57.78 100 PRO A N 1
ATOM 715 C CA . PRO A 1 100 ? 4.054 14.033 -20.570 1.00 57.78 100 PRO A CA 1
ATOM 716 C C . PRO A 1 100 ? 4.856 15.329 -20.400 1.00 57.78 100 PRO A C 1
ATOM 718 O O . PRO A 1 100 ? 4.880 16.160 -21.313 1.00 57.78 100 PRO A O 1
ATOM 721 N N . SER A 1 101 ? 5.526 15.505 -19.254 1.00 56.22 101 SER A N 1
ATOM 722 C CA . SER A 1 101 ? 6.396 16.671 -19.063 1.00 56.22 101 SER A CA 1
ATOM 723 C C . SER A 1 101 ? 7.436 16.728 -20.191 1.00 56.22 101 SER A C 1
ATOM 725 O O . SER A 1 101 ? 7.991 15.686 -20.568 1.00 56.22 101 SER A O 1
ATOM 727 N N . PRO A 1 102 ? 7.730 17.916 -20.751 1.00 55.12 102 PRO A N 1
ATOM 728 C CA . PRO A 1 102 ? 8.775 18.069 -21.755 1.00 55.12 102 PRO A CA 1
ATOM 729 C C . PRO A 1 102 ? 10.098 17.490 -21.235 1.00 55.12 102 PRO A C 1
ATOM 731 O O . PRO A 1 102 ? 10.630 17.952 -20.230 1.00 55.12 102 PRO A O 1
ATOM 734 N N . GLY A 1 103 ? 10.620 16.457 -21.904 1.00 55.66 103 GLY A N 1
ATOM 735 C CA . GLY A 1 103 ? 11.841 15.758 -21.482 1.00 55.66 103 GLY A CA 1
ATOM 736 C C . GLY A 1 103 ? 11.628 14.502 -20.629 1.00 55.66 103 GLY A C 1
ATOM 737 O O . GLY A 1 103 ? 12.616 13.923 -20.181 1.00 55.66 103 GLY A O 1
ATOM 738 N N . ALA A 1 104 ? 10.387 14.042 -20.432 1.00 59.44 104 ALA A N 1
ATOM 739 C CA . ALA A 1 104 ? 10.121 12.734 -19.840 1.00 59.44 104 ALA A CA 1
ATOM 740 C C . ALA A 1 104 ? 10.745 11.627 -20.709 1.00 59.44 104 ALA A C 1
ATOM 742 O O . ALA A 1 104 ? 10.283 11.333 -21.813 1.00 59.44 104 ALA A O 1
ATOM 743 N N . SER A 1 105 ? 11.822 11.019 -20.215 1.00 59.22 105 SER A N 1
ATOM 744 C CA . SER A 1 105 ? 12.357 9.779 -20.763 1.00 59.22 105 SER A CA 1
ATOM 745 C C . SER A 1 105 ? 11.399 8.632 -20.446 1.00 59.22 105 SER A C 1
ATOM 747 O O . SER A 1 105 ? 10.809 8.573 -19.366 1.00 59.22 105 SER A O 1
ATOM 749 N N . GLY A 1 106 ? 11.225 7.725 -21.408 1.00 66.81 106 GLY A N 1
ATOM 750 C CA . GLY A 1 106 ? 10.344 6.577 -21.236 1.00 66.81 106 GLY A CA 1
ATOM 751 C C . GLY A 1 106 ? 10.796 5.700 -20.066 1.00 66.81 106 GLY A C 1
ATOM 752 O O . GLY A 1 106 ? 11.966 5.318 -20.001 1.00 66.81 106 GLY A O 1
ATOM 753 N N . LEU A 1 107 ? 9.884 5.367 -19.154 1.00 78.44 107 LEU A N 1
ATOM 754 C CA . LEU A 1 107 ? 10.118 4.333 -18.150 1.00 78.44 107 LEU A CA 1
ATOM 755 C C . LEU A 1 107 ? 9.814 2.946 -18.741 1.00 78.44 107 LEU A C 1
ATOM 757 O O . LEU A 1 107 ? 8.920 2.822 -19.585 1.00 78.44 107 LEU A O 1
ATOM 761 N N . PRO A 1 108 ? 10.531 1.889 -18.314 1.00 84.56 108 PRO A N 1
ATOM 762 C CA . PRO A 1 108 ? 10.311 0.534 -18.807 1.00 84.56 108 PRO A CA 1
ATOM 763 C C . PRO A 1 108 ? 8.988 -0.028 -18.264 1.00 84.56 108 PRO A C 1
ATOM 765 O O . PRO A 1 108 ? 8.943 -0.662 -17.207 1.00 84.56 108 PRO A O 1
ATOM 768 N N . ILE A 1 109 ? 7.903 0.227 -18.996 1.00 90.19 109 ILE A N 1
ATOM 769 C CA . ILE A 1 109 ? 6.570 -0.324 -18.731 1.00 90.19 109 ILE A CA 1
ATOM 770 C C . ILE A 1 109 ? 6.621 -1.855 -18.669 1.00 90.19 109 ILE A C 1
ATOM 772 O O . ILE A 1 109 ? 7.407 -2.498 -19.366 1.00 90.19 109 ILE A O 1
ATOM 776 N N . GLY A 1 110 ? 5.786 -2.447 -17.820 1.00 92.25 110 GLY A N 1
ATOM 777 C CA . GLY A 1 110 ? 5.751 -3.894 -17.628 1.00 92.25 110 GLY A CA 1
ATOM 778 C C . GLY A 1 110 ? 6.905 -4.440 -16.782 1.00 92.25 110 GLY A C 1
ATOM 779 O O . GLY A 1 110 ? 7.081 -5.651 -16.701 1.00 92.25 110 GLY A O 1
ATOM 780 N N . THR A 1 111 ? 7.684 -3.565 -16.140 1.00 94.00 111 THR A N 1
ATOM 781 C CA . THR A 1 111 ? 8.746 -3.933 -15.193 1.00 94.00 111 THR A CA 1
ATOM 782 C C . THR A 1 111 ? 8.547 -3.207 -13.860 1.00 94.00 111 THR A C 1
ATOM 784 O O . THR A 1 111 ? 7.812 -2.217 -13.816 1.00 94.00 111 THR A O 1
ATOM 787 N N . PRO A 1 112 ? 9.251 -3.597 -12.783 1.00 93.69 112 PRO A N 1
ATOM 788 C CA . PRO A 1 112 ? 9.288 -2.814 -11.545 1.00 93.69 112 PRO A CA 1
ATOM 789 C C . PRO A 1 112 ? 9.903 -1.408 -11.691 1.00 93.69 112 PRO A C 1
ATOM 791 O O . PRO A 1 112 ? 9.941 -0.656 -10.723 1.00 93.69 112 PRO A O 1
ATOM 794 N N . ALA A 1 113 ? 10.428 -1.040 -12.868 1.00 90.06 113 ALA A N 1
ATOM 795 C CA . ALA A 1 113 ? 11.002 0.276 -13.163 1.00 90.06 113 ALA A CA 1
ATOM 796 C C . ALA A 1 113 ? 12.077 0.736 -12.157 1.00 90.06 113 ALA A C 1
ATOM 798 O O . ALA A 1 113 ? 12.164 1.910 -11.802 1.00 90.06 113 ALA A O 1
ATOM 799 N N . GLY A 1 114 ? 12.905 -0.206 -11.691 1.00 88.00 114 GLY A N 1
ATOM 800 C CA . GLY A 1 114 ? 13.978 0.054 -10.726 1.00 88.00 114 GLY A CA 1
ATOM 801 C C . GLY A 1 114 ? 13.511 0.210 -9.275 1.00 88.00 114 GLY A C 1
ATOM 802 O O . GLY A 1 114 ? 14.339 0.476 -8.405 1.00 88.00 114 GLY A O 1
ATOM 803 N N . LEU A 1 115 ? 12.218 0.027 -8.991 1.00 92.81 115 LEU A N 1
ATOM 804 C CA . LEU A 1 115 ? 11.713 -0.078 -7.628 1.00 92.81 115 LEU A CA 1
ATOM 805 C C . LEU A 1 115 ? 12.250 -1.360 -6.984 1.00 92.81 115 LEU A C 1
ATOM 807 O O . LEU A 1 115 ? 12.061 -2.451 -7.510 1.00 92.81 115 LEU A O 1
ATOM 811 N N . THR A 1 116 ? 12.909 -1.225 -5.836 1.00 96.56 116 THR A N 1
ATOM 812 C CA . THR A 1 116 ? 13.527 -2.355 -5.115 1.00 96.56 116 THR A CA 1
ATOM 813 C C . THR A 1 116 ? 12.937 -2.578 -3.732 1.00 96.56 116 THR A C 1
ATOM 815 O O . THR A 1 116 ? 13.338 -3.507 -3.030 1.00 96.56 116 THR A O 1
ATOM 818 N N . ALA A 1 117 ? 12.016 -1.715 -3.300 1.00 97.31 117 ALA A N 1
ATOM 819 C CA . ALA A 1 117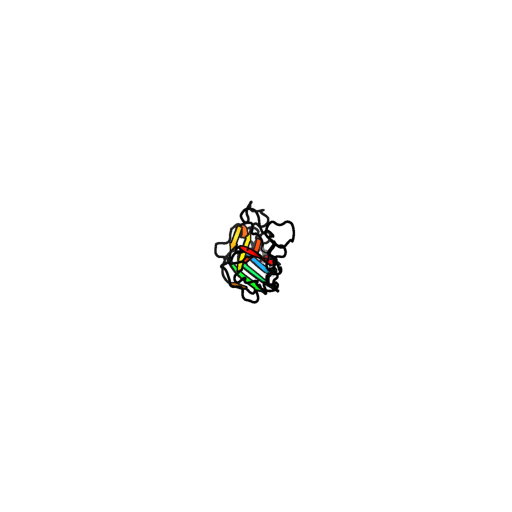 ? 11.525 -1.747 -1.937 1.00 97.31 117 ALA A CA 1
ATOM 820 C C . ALA A 1 117 ? 10.118 -1.160 -1.806 1.00 97.31 117 ALA A C 1
ATOM 822 O O . ALA A 1 117 ? 9.830 -0.068 -2.307 1.00 97.31 117 ALA A O 1
ATOM 823 N N . VAL A 1 118 ? 9.263 -1.857 -1.065 1.00 98.56 118 VAL A N 1
ATOM 824 C CA . VAL A 1 118 ? 7.895 -1.435 -0.745 1.00 98.56 118 VAL A CA 1
ATOM 825 C C . VAL A 1 118 ? 7.621 -1.586 0.746 1.00 98.56 118 VAL A C 1
ATOM 827 O O . VAL A 1 118 ? 8.363 -2.244 1.472 1.00 98.56 118 VAL A O 1
ATOM 830 N N . LYS A 1 119 ? 6.549 -0.966 1.223 1.00 98.75 119 LYS A N 1
ATOM 831 C CA . LYS A 1 119 ? 6.019 -1.168 2.574 1.00 98.75 119 LYS A CA 1
ATOM 832 C C . LYS A 1 119 ? 4.501 -1.234 2.542 1.00 98.75 119 LYS A C 1
ATOM 834 O O . LYS A 1 119 ? 3.877 -0.604 1.685 1.00 98.75 119 LYS A O 1
ATOM 839 N N . GLY A 1 120 ? 3.933 -1.968 3.489 1.00 98.75 120 GLY A N 1
ATOM 840 C CA . GLY A 1 120 ? 2.507 -1.946 3.767 1.00 98.75 120 GLY A CA 1
ATOM 841 C C . GLY A 1 120 ? 2.158 -0.758 4.658 1.00 98.75 120 GLY A C 1
ATOM 842 O O . GLY A 1 120 ? 2.914 -0.405 5.565 1.00 98.75 120 GLY A O 1
ATOM 843 N N . THR A 1 121 ? 1.001 -0.155 4.426 1.00 98.69 121 THR A N 1
ATOM 844 C CA . THR A 1 121 ? 0.481 0.945 5.239 1.00 98.69 121 THR A CA 1
ATOM 845 C C . THR A 1 121 ? -0.995 0.733 5.491 1.00 98.69 121 THR A C 1
ATOM 847 O O . THR A 1 121 ? -1.783 0.693 4.550 1.00 98.69 121 THR A O 1
ATOM 850 N N . LEU A 1 122 ? -1.376 0.656 6.762 1.00 97.81 122 LEU A N 1
ATOM 851 C CA . LEU A 1 122 ? -2.772 0.750 7.165 1.00 97.81 122 LEU A CA 1
ATOM 852 C C . LEU A 1 122 ? -3.122 2.232 7.326 1.00 97.81 122 LEU A C 1
ATOM 854 O O . LEU A 1 122 ? -2.467 2.940 8.093 1.00 97.81 122 LEU A O 1
ATOM 858 N N . VAL A 1 123 ? -4.129 2.698 6.595 1.00 97.44 123 VAL A N 1
ATOM 859 C CA . VAL A 1 123 ? -4.699 4.047 6.683 1.00 97.44 123 VAL A CA 1
ATOM 860 C C . VAL A 1 123 ? -6.084 3.932 7.287 1.00 97.44 123 VAL A C 1
ATOM 862 O O . VAL A 1 123 ? -6.866 3.096 6.855 1.00 97.44 123 VAL A O 1
ATOM 865 N N . CYS A 1 124 ? -6.382 4.783 8.257 1.00 95.00 124 CYS A N 1
ATOM 866 C CA . CYS A 1 124 ? -7.618 4.744 9.025 1.00 95.00 124 CYS A CA 1
ATOM 867 C C . CYS A 1 124 ? -8.254 6.125 9.041 1.00 95.00 124 CYS A C 1
ATOM 869 O O . CYS A 1 124 ? -7.540 7.140 8.976 1.00 95.00 124 CYS A O 1
ATOM 871 N N . ASN A 1 125 ? -9.576 6.172 9.204 1.00 93.56 125 ASN A N 1
ATOM 872 C CA . ASN A 1 125 ? -10.351 7.401 9.049 1.00 93.56 125 ASN A CA 1
ATOM 873 C C . ASN A 1 125 ? -10.192 7.972 7.633 1.00 93.56 125 ASN A C 1
ATOM 875 O O . ASN A 1 125 ? -9.796 9.130 7.462 1.00 93.56 125 ASN A O 1
ATOM 879 N N . VAL A 1 126 ? -10.386 7.124 6.621 1.00 94.75 126 VAL A N 1
ATOM 880 C CA . VAL A 1 126 ? -10.261 7.470 5.202 1.00 94.75 126 VAL A CA 1
ATOM 881 C C . VAL A 1 126 ? -11.369 8.438 4.768 1.00 94.75 126 VAL A C 1
ATOM 883 O O . VAL A 1 126 ? -11.088 9.378 4.023 1.00 94.75 126 VAL A O 1
ATOM 886 N N . THR A 1 127 ? -12.600 8.269 5.253 1.00 90.75 127 THR A N 1
ATOM 887 C CA . THR A 1 127 ? -13.752 9.136 4.959 1.00 90.75 127 THR A CA 1
ATOM 888 C C . THR A 1 127 ? -13.676 10.467 5.706 1.00 90.75 127 THR A C 1
ATOM 890 O O . THR A 1 127 ? -14.096 11.497 5.172 1.00 90.75 127 THR A O 1
ATOM 893 N N . GLY A 1 128 ? -13.067 10.473 6.897 1.00 88.88 128 GLY A N 1
ATOM 894 C CA . GLY A 1 128 ? -12.962 11.643 7.774 1.00 88.88 128 GLY A CA 1
ATOM 895 C C . GLY A 1 128 ? -14.027 11.707 8.875 1.00 88.88 128 GLY A C 1
ATOM 896 O O . GLY A 1 128 ? -14.082 12.697 9.608 1.00 88.88 128 GLY A O 1
ATOM 897 N N . ASP A 1 129 ? -14.849 10.668 9.036 1.00 87.31 129 ASP A N 1
ATOM 898 C CA . ASP A 1 129 ? -15.953 10.650 10.008 1.00 87.31 129 ASP A CA 1
ATOM 899 C C . ASP A 1 129 ? -15.470 10.626 11.472 1.00 87.31 129 ASP A C 1
ATOM 901 O O . ASP A 1 129 ? -16.178 11.041 12.389 1.00 87.31 129 ASP A O 1
ATOM 905 N N . GLN A 1 130 ? -14.225 10.204 11.708 1.00 87.12 130 GLN A N 1
ATOM 906 C CA . GLN A 1 130 ? -13.557 10.169 13.014 1.00 87.12 130 GLN A CA 1
ATOM 907 C C . GLN A 1 130 ? -12.542 11.316 13.187 1.00 87.12 130 GLN A C 1
ATOM 909 O O . GLN A 1 130 ? -11.507 11.186 13.859 1.00 87.12 130 GLN A O 1
ATOM 914 N N . GLY A 1 131 ? -12.815 12.461 12.558 1.00 89.12 131 GLY A N 1
ATOM 915 C CA . GLY A 1 131 ? -12.070 13.713 12.698 1.00 89.12 131 GLY A CA 1
ATOM 916 C C . GLY A 1 131 ? -11.369 14.165 11.412 1.00 89.12 131 GLY A C 1
ATOM 917 O O . GLY A 1 131 ? -11.301 13.421 10.438 1.00 89.12 131 GLY A O 1
ATOM 918 N N . PRO A 1 132 ? -10.770 15.371 11.409 1.00 93.12 132 PRO A N 1
ATOM 919 C CA . PRO A 1 132 ? -10.395 16.065 10.172 1.00 93.12 132 PRO A CA 1
ATOM 920 C C . PRO A 1 132 ? -9.227 15.428 9.408 1.00 93.12 132 PRO A C 1
ATOM 922 O O . PRO A 1 132 ? -9.042 15.710 8.228 1.00 93.12 132 PRO A O 1
ATOM 925 N N . ASN A 1 133 ? -8.433 14.590 10.081 1.00 95.50 133 ASN A N 1
ATOM 926 C CA . ASN A 1 133 ? -7.233 13.982 9.520 1.00 95.50 133 ASN A CA 1
ATOM 927 C C . ASN A 1 133 ? -7.303 12.457 9.621 1.00 95.50 133 ASN A C 1
ATOM 929 O O . ASN A 1 133 ? -7.598 11.910 10.700 1.00 95.50 133 ASN A O 1
ATOM 933 N N . SER A 1 134 ? -6.974 11.780 8.523 1.00 96.31 134 SER A N 1
ATOM 934 C CA . SER A 1 134 ? -6.637 10.356 8.545 1.00 96.31 134 SER A CA 1
ATOM 935 C C . SER A 1 134 ? -5.390 10.117 9.392 1.00 96.31 134 SER A C 1
ATOM 937 O O . SER A 1 134 ? -4.617 11.031 9.688 1.00 96.31 134 SER A O 1
ATOM 939 N N . VAL A 1 135 ? -5.202 8.877 9.818 1.00 96.00 135 VAL A N 1
ATOM 940 C CA . VAL A 1 135 ? -3.983 8.431 10.498 1.00 96.00 135 VAL A CA 1
ATOM 941 C C . VAL A 1 135 ? -3.503 7.161 9.829 1.00 96.00 135 VAL A C 1
ATOM 943 O O . VAL A 1 135 ? -4.308 6.407 9.290 1.00 96.00 135 VAL A O 1
ATOM 946 N N . SER A 1 136 ? -2.200 6.921 9.850 1.00 96.94 136 SER A N 1
ATOM 947 C CA . SER A 1 136 ? -1.636 5.729 9.235 1.00 96.94 136 SER A CA 1
ATOM 948 C C . SER A 1 136 ? -0.533 5.120 10.078 1.00 96.94 136 SER A C 1
ATOM 950 O O . SER A 1 136 ? 0.043 5.767 10.958 1.00 96.94 136 SER A O 1
ATOM 952 N N . VAL A 1 137 ? -0.272 3.847 9.814 1.00 97.62 137 VAL A N 1
ATOM 953 C CA . VAL A 1 137 ? 0.827 3.096 10.398 1.00 97.62 137 VAL A CA 1
ATOM 954 C C . VAL A 1 1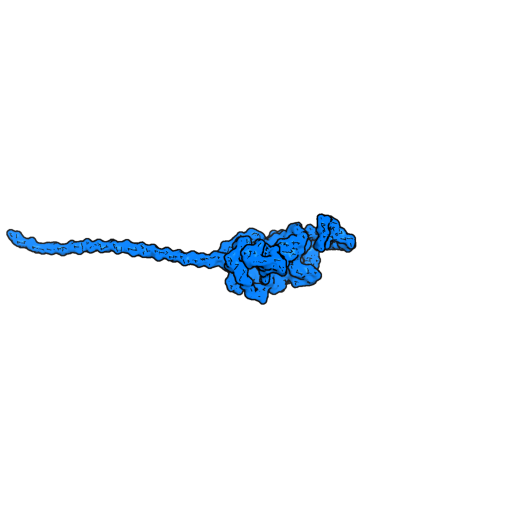37 ? 1.473 2.217 9.331 1.00 97.62 137 VAL A C 1
ATOM 956 O O . VAL A 1 137 ? 0.789 1.554 8.553 1.00 97.62 137 VAL A O 1
ATOM 959 N N . ASP A 1 138 ? 2.804 2.237 9.296 1.00 98.50 138 ASP A N 1
ATOM 960 C CA . ASP A 1 138 ? 3.618 1.581 8.275 1.00 98.50 138 ASP A CA 1
ATOM 961 C C . ASP A 1 138 ? 4.274 0.305 8.815 1.00 98.50 138 ASP A C 1
ATOM 963 O O . ASP A 1 138 ? 4.723 0.253 9.967 1.00 98.50 138 ASP A O 1
ATOM 967 N N . THR A 1 139 ? 4.415 -0.707 7.967 1.00 98.75 139 THR A N 1
ATOM 968 C CA . THR A 1 139 ? 5.360 -1.805 8.197 1.00 98.75 139 THR A CA 1
ATOM 969 C C . THR A 1 139 ? 6.797 -1.316 7.991 1.00 98.75 139 THR A C 1
ATOM 971 O O . THR A 1 139 ? 7.021 -0.299 7.321 1.00 98.75 139 THR A O 1
ATOM 974 N N . PRO A 1 140 ? 7.801 -2.050 8.495 1.00 98.56 140 PRO A N 1
ATOM 975 C CA . PRO A 1 140 ? 9.145 -1.967 7.950 1.00 9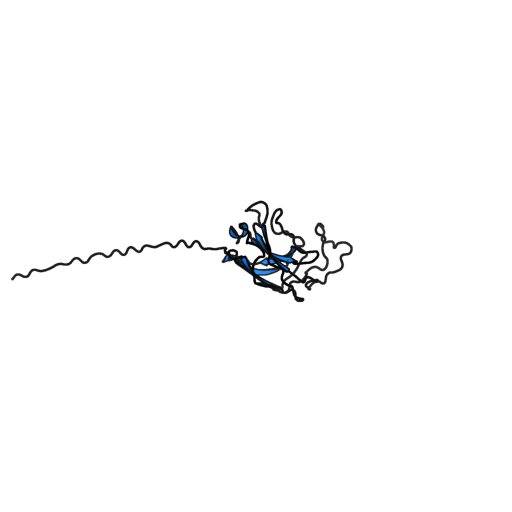8.56 140 PRO A CA 1
ATOM 976 C C . PRO A 1 140 ? 9.137 -2.170 6.429 1.00 98.56 140 PRO A C 1
ATOM 978 O O . PRO A 1 140 ? 8.243 -2.810 5.865 1.00 98.56 140 PRO A O 1
ATOM 981 N N . VAL A 1 141 ? 10.141 -1.607 5.765 1.00 98.12 141 VAL A N 1
ATOM 982 C CA . VAL A 1 141 ? 10.327 -1.777 4.323 1.00 98.12 141 VAL A CA 1
ATOM 983 C C . VAL A 1 141 ? 10.746 -3.219 4.029 1.00 98.12 141 VAL A C 1
ATOM 985 O O . VAL A 1 141 ? 11.607 -3.763 4.718 1.00 98.12 141 VAL A O 1
ATOM 988 N N . THR A 1 142 ? 10.159 -3.814 2.993 1.00 98.12 142 THR A N 1
ATOM 989 C CA . THR A 1 142 ? 10.530 -5.127 2.457 1.00 98.12 142 THR A CA 1
ATOM 990 C C . THR A 1 142 ? 11.037 -5.001 1.022 1.00 98.12 142 THR A C 1
ATOM 992 O O . THR A 1 142 ? 10.717 -4.043 0.310 1.00 98.12 142 THR A O 1
ATOM 995 N N . THR A 1 143 ? 11.860 -5.955 0.602 1.00 98.19 143 THR A N 1
ATOM 996 C CA . THR A 1 143 ? 12.453 -5.985 -0.736 1.00 98.19 143 THR A CA 1
ATOM 997 C C . THR A 1 143 ? 11.408 -6.365 -1.784 1.00 98.19 143 THR A C 1
ATOM 999 O O . THR A 1 143 ? 10.599 -7.264 -1.570 1.00 98.19 143 THR A O 1
ATOM 1002 N N . LEU A 1 144 ? 11.459 -5.677 -2.925 1.00 97.94 144 LEU A N 1
ATOM 1003 C CA . LEU A 1 144 ? 10.745 -6.023 -4.149 1.00 97.94 144 LEU A CA 1
ATOM 1004 C C . LEU A 1 144 ? 11.742 -6.676 -5.112 1.00 97.94 144 LEU A C 1
ATOM 1006 O O . LEU A 1 144 ? 12.795 -6.095 -5.391 1.00 97.94 144 LEU A O 1
ATOM 1010 N N . ASP A 1 145 ? 11.442 -7.884 -5.581 1.00 97.69 145 ASP A N 1
ATOM 1011 C CA . ASP A 1 145 ? 12.305 -8.599 -6.521 1.00 97.69 145 ASP A CA 1
ATOM 1012 C C . ASP A 1 145 ? 12.165 -8.077 -7.967 1.00 97.69 145 ASP A C 1
ATOM 1014 O O . ASP A 1 145 ? 11.358 -7.198 -8.280 1.00 97.69 145 ASP A O 1
ATOM 1018 N N . ALA A 1 146 ? 12.971 -8.627 -8.879 1.00 96.25 146 ALA A N 1
ATOM 1019 C CA . ALA A 1 146 ? 12.964 -8.231 -10.288 1.00 96.25 146 ALA A CA 1
ATOM 1020 C C . ALA A 1 146 ? 11.660 -8.593 -11.027 1.00 96.25 146 ALA A C 1
ATOM 1022 O O . ALA A 1 146 ? 11.393 -8.051 -12.099 1.00 96.25 146 ALA A O 1
ATOM 1023 N N . GLN A 1 147 ? 10.862 -9.504 -10.473 1.00 97.81 147 GLN A N 1
ATOM 1024 C CA . GLN A 1 147 ? 9.553 -9.902 -10.977 1.00 97.81 147 GLN A CA 1
ATOM 1025 C C . GLN A 1 147 ? 8.429 -9.039 -10.388 1.00 97.81 147 GLN A C 1
ATOM 1027 O O . GLN A 1 147 ? 7.282 -9.189 -10.800 1.00 97.81 147 GLN A O 1
ATOM 1032 N N . GLY A 1 148 ? 8.734 -8.129 -9.459 1.00 98.00 148 GLY A N 1
ATOM 1033 C CA . GLY A 1 148 ? 7.741 -7.301 -8.786 1.00 98.00 148 GLY A CA 1
ATOM 1034 C C . GLY A 1 148 ? 7.038 -8.015 -7.633 1.00 98.00 148 GLY A C 1
ATOM 1035 O O . GLY A 1 148 ? 5.941 -7.607 -7.252 1.00 98.00 148 GLY A O 1
ATOM 1036 N N . ASN A 1 149 ? 7.619 -9.078 -7.075 1.00 98.75 149 ASN A N 1
ATOM 1037 C CA . ASN A 1 149 ? 7.074 -9.725 -5.887 1.00 98.75 149 ASN A CA 1
ATOM 1038 C C . ASN A 1 149 ? 7.690 -9.150 -4.618 1.00 98.75 149 ASN A C 1
ATOM 1040 O O . ASN A 1 149 ? 8.885 -8.854 -4.558 1.00 98.75 149 ASN A O 1
ATOM 1044 N N . ALA A 1 150 ? 6.867 -9.034 -3.585 1.00 98.69 150 ALA A 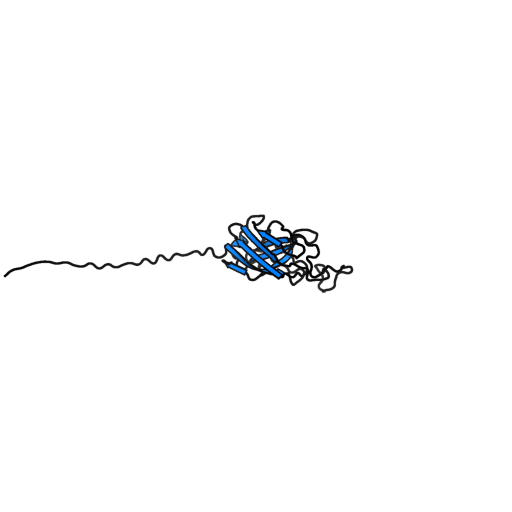N 1
ATOM 1045 C CA . ALA A 1 150 ? 7.300 -8.691 -2.243 1.00 98.69 150 ALA A CA 1
ATOM 1046 C C . ALA A 1 150 ? 6.488 -9.492 -1.231 1.00 98.69 150 ALA A C 1
ATOM 1048 O O . ALA A 1 150 ? 5.285 -9.677 -1.403 1.00 98.69 150 ALA A O 1
ATOM 1049 N N . HIS A 1 151 ? 7.147 -9.915 -0.160 1.00 98.69 151 HIS A N 1
ATOM 1050 C CA . HIS A 1 151 ? 6.509 -10.569 0.973 1.00 98.69 151 HIS A CA 1
ATOM 1051 C C . HIS A 1 151 ? 6.937 -9.870 2.258 1.00 98.69 151 HIS A C 1
ATOM 1053 O O . HIS A 1 151 ? 8.098 -9.471 2.412 1.00 98.69 151 HIS A O 1
ATOM 1059 N N . PHE A 1 152 ? 6.009 -9.726 3.191 1.00 98.75 152 PHE A N 1
ATOM 1060 C CA . PHE A 1 152 ? 6.300 -9.265 4.535 1.00 98.75 152 PHE A CA 1
ATOM 1061 C C . PHE A 1 152 ? 5.478 -10.057 5.538 1.00 98.75 152 PHE A C 1
ATOM 1063 O O . PHE A 1 152 ? 4.256 -10.104 5.438 1.00 98.75 152 PHE A O 1
ATOM 1070 N N . LEU A 1 153 ? 6.157 -10.564 6.561 1.00 98.56 153 LEU A N 1
ATOM 1071 C CA . LEU A 1 153 ? 5.547 -11.142 7.745 1.00 98.56 153 LEU A CA 1
ATOM 1072 C C . LEU A 1 153 ? 6.186 -10.510 8.978 1.00 98.56 153 LEU A C 1
ATOM 1074 O O . LEU A 1 153 ? 7.404 -10.567 9.160 1.00 98.56 153 LEU A O 1
ATOM 1078 N N . GLY A 1 154 ? 5.367 -9.908 9.832 1.00 98.31 154 GLY A N 1
ATOM 1079 C CA . GLY A 1 154 ? 5.844 -9.282 11.055 1.00 98.31 154 GLY A CA 1
ATOM 1080 C C . GLY A 1 154 ? 4.786 -8.396 11.686 1.00 98.31 154 GLY A C 1
ATOM 1081 O O . GLY A 1 154 ? 3.616 -8.760 11.767 1.00 98.31 154 GLY A O 1
ATOM 1082 N N . SER A 1 155 ? 5.199 -7.216 12.135 1.00 98.25 155 SER A N 1
ATOM 1083 C CA . SER A 1 155 ? 4.306 -6.247 12.763 1.00 98.25 155 SER A CA 1
ATOM 1084 C C . SER A 1 155 ? 4.518 -4.851 12.198 1.00 98.25 155 SER A C 1
ATOM 1086 O O . SER A 1 155 ? 5.562 -4.533 11.620 1.00 98.25 155 SER A O 1
ATOM 1088 N N . PHE A 1 156 ? 3.523 -3.999 12.402 1.00 98.25 156 PHE A N 1
ATOM 1089 C CA . PHE A 1 156 ? 3.652 -2.571 12.162 1.00 98.25 156 PHE A CA 1
ATOM 1090 C C . PHE A 1 156 ? 4.781 -1.946 12.996 1.00 98.25 156 PHE A C 1
ATOM 1092 O O . PHE A 1 156 ? 5.036 -2.341 14.132 1.00 98.25 156 PHE A O 1
ATOM 1099 N N . SER A 1 157 ? 5.437 -0.927 12.438 1.00 97.12 157 SER A N 1
ATOM 1100 C CA . SER A 1 157 ? 6.597 -0.255 13.052 1.00 97.12 157 SER A CA 1
ATOM 1101 C C . SER A 1 157 ? 6.238 0.538 14.310 1.00 97.12 157 SER A C 1
ATOM 1103 O O . SER A 1 157 ? 7.112 0.940 15.076 1.00 97.12 157 SER A O 1
ATOM 1105 N N . SER A 1 158 ? 4.951 0.813 14.512 1.00 96.19 158 SER A N 1
ATOM 1106 C CA . SER A 1 158 ? 4.432 1.494 15.688 1.00 96.19 158 SER A CA 1
ATOM 1107 C C . SER A 1 158 ? 3.058 0.944 16.065 1.00 96.19 158 SER A C 1
ATOM 1109 O O . SER A 1 158 ? 2.455 0.138 15.355 1.00 96.19 158 SER A O 1
ATOM 1111 N N . LYS A 1 159 ? 2.568 1.355 17.236 1.00 94.56 159 LYS A N 1
ATOM 1112 C CA . LYS A 1 159 ? 1.275 0.912 17.758 1.00 94.56 159 LYS A CA 1
ATOM 1113 C C . LYS A 1 159 ? 0.137 1.314 16.813 1.00 94.56 159 LYS A C 1
ATOM 1115 O O . LYS A 1 159 ? 0.060 2.472 16.411 1.00 94.56 159 LYS A O 1
ATOM 1120 N N . ILE A 1 160 ? -0.798 0.389 16.578 1.00 94.50 160 ILE A N 1
ATOM 1121 C CA . ILE A 1 160 ? -2.018 0.645 15.801 1.00 94.50 160 ILE A CA 1
ATOM 1122 C C . ILE A 1 160 ? -2.773 1.864 16.364 1.00 94.50 160 ILE A C 1
ATOM 1124 O O . ILE A 1 160 ? -3.140 1.858 17.554 1.00 94.50 160 ILE A O 1
ATOM 1128 N N . PRO A 1 161 ? -3.025 2.901 15.541 1.00 92.69 161 PRO A N 1
ATOM 1129 C CA . PRO A 1 161 ? -3.822 4.051 15.940 1.00 92.69 161 PRO A CA 1
ATOM 1130 C C . PRO A 1 161 ? -5.216 3.633 16.416 1.00 92.69 161 PRO A C 1
ATOM 1132 O O . PRO A 1 161 ? -5.840 2.732 15.863 1.00 92.69 161 PRO A O 1
ATOM 1135 N N . SER A 1 162 ? -5.747 4.312 17.435 1.00 89.56 162 SER A N 1
ATOM 1136 C CA . SER A 1 162 ? -7.073 3.980 17.977 1.00 89.56 162 SER A CA 1
ATOM 1137 C C . SER A 1 162 ? -8.195 4.105 16.946 1.00 89.56 162 SER A C 1
ATOM 1139 O O . SER A 1 162 ? -9.145 3.335 17.028 1.00 89.56 162 SER A O 1
ATOM 1141 N N . LYS A 1 163 ? -8.064 5.016 15.970 1.00 89.75 163 LYS A N 1
ATOM 1142 C CA . LYS A 1 163 ? -9.045 5.212 14.890 1.00 89.75 163 LYS A CA 1
ATOM 1143 C C . LYS A 1 163 ? -9.291 3.935 14.078 1.00 89.75 163 LYS A C 1
ATOM 1145 O O . LYS A 1 163 ? -10.437 3.585 13.833 1.00 89.75 163 LYS A O 1
ATOM 1150 N N . CYS A 1 164 ? -8.235 3.164 13.815 1.00 88.88 164 CYS A N 1
ATOM 1151 C CA . CYS A 1 164 ? -8.316 1.898 13.080 1.00 88.88 164 CYS A CA 1
ATOM 1152 C C . CYS A 1 164 ? -9.131 0.821 13.805 1.00 88.88 164 CYS A C 1
ATOM 1154 O O . CYS A 1 164 ? -9.468 -0.196 13.231 1.00 88.88 164 CYS A O 1
ATOM 1156 N N . ARG A 1 165 ? -9.423 0.978 15.103 1.00 84.25 165 ARG A N 1
ATOM 1157 C CA . ARG A 1 165 ? -10.147 -0.043 15.881 1.00 84.25 165 ARG A CA 1
ATOM 1158 C C . ARG A 1 165 ? -11.625 0.259 16.058 1.00 84.25 165 ARG A C 1
ATOM 1160 O O . ARG A 1 165 ? -12.343 -0.578 16.593 1.00 84.25 165 ARG A O 1
ATOM 1167 N N . THR A 1 166 ? -12.070 1.446 15.659 1.00 76.81 166 THR A N 1
ATOM 1168 C CA . THR A 1 166 ? -13.422 1.911 15.974 1.00 76.81 166 THR A CA 1
ATOM 1169 C C . THR A 1 166 ? -14.401 1.652 14.825 1.00 76.81 166 THR A C 1
ATOM 1171 O O . THR A 1 166 ? -15.566 1.450 15.123 1.00 76.81 166 THR A O 1
ATOM 1174 N N . ASN A 1 167 ? -13.954 1.593 13.555 1.00 72.88 167 ASN A N 1
ATOM 1175 C CA . ASN A 1 167 ? -14.793 1.310 12.365 1.00 72.88 167 ASN A CA 1
ATOM 1176 C C . ASN A 1 167 ? -14.015 0.625 11.213 1.00 72.88 167 ASN A C 1
ATOM 1178 O O . ASN A 1 167 ? -14.229 0.918 10.037 1.00 72.88 167 ASN A O 1
ATOM 1182 N N . ALA A 1 168 ? -13.113 -0.299 11.546 1.00 65.94 168 ALA A N 1
ATOM 1183 C CA . ALA A 1 168 ? -12.124 -0.844 10.612 1.00 65.94 168 ALA A CA 1
ATOM 1184 C C . ALA A 1 168 ? -12.699 -1.396 9.289 1.00 65.94 168 ALA A C 1
ATOM 1186 O O . ALA A 1 168 ? -12.096 -1.282 8.229 1.00 65.94 168 ALA A O 1
ATOM 1187 N N . ALA A 1 169 ? -13.898 -1.984 9.338 1.00 67.44 169 ALA A N 1
ATOM 1188 C CA . ALA A 1 169 ? -14.542 -2.607 8.183 1.00 67.44 169 ALA A CA 1
ATOM 1189 C C . ALA A 1 169 ? -14.993 -1.628 7.089 1.00 67.44 169 ALA A C 1
ATOM 1191 O O . ALA A 1 169 ? -15.234 -2.053 5.960 1.00 67.44 169 ALA A O 1
ATOM 1192 N N . LEU A 1 170 ? -15.184 -0.353 7.433 1.00 73.56 170 LEU A N 1
ATOM 1193 C CA . LEU A 1 170 ? -15.861 0.622 6.573 1.00 73.56 170 LEU A CA 1
ATOM 1194 C C . LEU A 1 170 ? -14.973 1.802 6.180 1.00 73.56 170 LEU A C 1
ATOM 1196 O O . LEU A 1 170 ? -15.302 2.505 5.230 1.00 73.56 170 LEU A O 1
ATOM 1200 N N . ASP A 1 171 ? -13.885 2.029 6.913 1.00 87.88 171 ASP A N 1
ATOM 1201 C CA . ASP A 1 171 ? -13.164 3.305 6.884 1.00 87.88 171 ASP A CA 1
ATOM 1202 C C . ASP A 1 171 ? -11.631 3.152 6.949 1.00 87.88 171 ASP A C 1
ATOM 1204 O O . ASP A 1 171 ? -10.893 4.120 7.167 1.00 87.88 171 ASP A O 1
ATOM 1208 N N . ASP A 1 172 ? -11.146 1.926 6.738 1.00 92.19 172 ASP A N 1
ATOM 1209 C CA . ASP A 1 172 ? -9.721 1.625 6.668 1.00 92.19 172 ASP A CA 1
ATOM 1210 C C . ASP A 1 172 ? -9.328 1.140 5.265 1.00 92.19 172 ASP A C 1
ATOM 1212 O O . ASP A 1 172 ? -10.075 0.448 4.568 1.00 92.19 172 ASP A O 1
ATOM 1216 N N . ALA A 1 173 ? -8.108 1.478 4.860 1.00 96.31 173 ALA A N 1
ATOM 1217 C CA . ALA A 1 173 ? -7.492 1.036 3.618 1.00 96.31 173 ALA A CA 1
ATOM 1218 C C . ALA A 1 173 ? -6.100 0.469 3.892 1.00 96.31 173 ALA A C 1
ATOM 1220 O O . ALA A 1 173 ? -5.353 0.990 4.721 1.00 96.31 173 ALA A O 1
ATOM 1221 N N . PHE A 1 174 ? -5.720 -0.567 3.149 1.00 98.06 174 PHE A N 1
ATOM 1222 C CA . PHE A 1 174 ? -4.352 -1.067 3.140 1.00 98.06 174 PHE A CA 1
ATOM 1223 C C . PHE A 1 174 ? -3.672 -0.682 1.832 1.00 98.06 174 PHE A C 1
ATOM 1225 O O . PHE A 1 174 ? -4.174 -0.998 0.756 1.00 98.06 174 PHE A O 1
ATOM 1232 N N . LEU A 1 175 ? -2.539 0.006 1.919 1.00 98.75 175 LEU A N 1
ATOM 1233 C CA . LEU A 1 175 ? -1.786 0.503 0.774 1.00 98.75 175 LEU A CA 1
ATOM 1234 C C . LEU A 1 175 ? -0.417 -0.165 0.703 1.00 98.75 175 LEU A C 1
ATOM 1236 O O . LEU A 1 175 ? 0.243 -0.362 1.721 1.00 98.75 175 LEU A O 1
ATOM 1240 N N . ILE A 1 176 ? 0.046 -0.414 -0.516 1.00 98.81 176 ILE A N 1
ATOM 1241 C CA . ILE A 1 176 ? 1.446 -0.695 -0.817 1.00 98.81 176 ILE A CA 1
ATOM 1242 C C . ILE A 1 176 ? 2.081 0.609 -1.279 1.00 98.81 176 ILE A C 1
ATOM 1244 O O . ILE A 1 176 ? 1.638 1.229 -2.253 1.00 98.81 176 ILE A O 1
ATOM 1248 N N . ARG A 1 177 ? 3.119 1.043 -0.568 1.00 98.56 177 ARG A N 1
ATOM 1249 C CA . ARG A 1 177 ? 3.821 2.302 -0.828 1.00 98.56 177 ARG A CA 1
ATOM 1250 C C . ARG A 1 177 ? 5.270 2.061 -1.199 1.00 98.56 177 ARG A C 1
ATOM 1252 O O . ARG A 1 177 ? 5.897 1.120 -0.716 1.00 98.56 177 ARG A O 1
ATOM 1259 N N . ILE A 1 178 ? 5.813 2.974 -1.997 1.00 97.88 178 ILE A N 1
ATOM 1260 C CA . ILE A 1 178 ? 7.235 3.008 -2.341 1.00 97.88 178 ILE A CA 1
ATOM 1261 C C . ILE A 1 178 ? 8.049 3.174 -1.051 1.00 97.88 178 ILE A C 1
ATOM 1263 O O . ILE A 1 178 ? 7.846 4.129 -0.292 1.00 97.88 178 ILE A O 1
ATOM 1267 N N . GLY A 1 179 ? 8.952 2.228 -0.795 1.00 96.12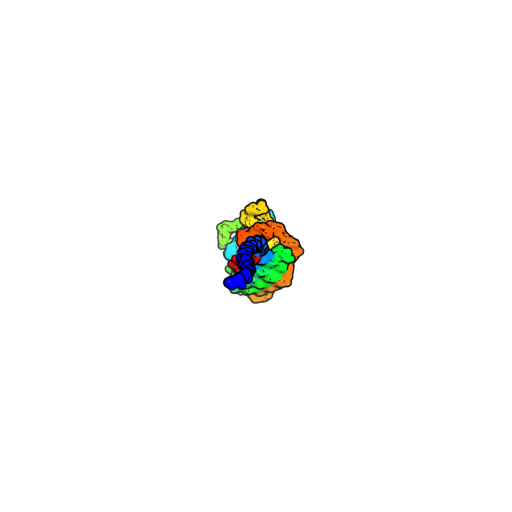 179 GLY A N 1
ATOM 1268 C CA . GLY A 1 179 ? 9.737 2.157 0.437 1.00 96.12 179 GLY A CA 1
ATOM 1269 C C . GLY A 1 179 ? 10.989 3.036 0.437 1.00 96.12 179 GLY A C 1
ATOM 1270 O O . GLY A 1 179 ? 11.465 3.402 1.508 1.00 96.12 179 GLY A O 1
ATOM 1271 N N . SER A 1 180 ? 11.520 3.393 -0.736 1.00 91.25 180 SER A N 1
ATOM 1272 C CA . SER A 1 180 ? 12.783 4.130 -0.880 1.00 91.25 180 SER A CA 1
ATOM 1273 C C . SER A 1 180 ? 12.855 4.935 -2.189 1.00 91.25 180 SER A C 1
ATOM 1275 O O . SER A 1 180 ? 12.021 4.783 -3.079 1.00 91.25 180 SER A O 1
ATOM 1277 N N . GLY A 1 181 ? 13.856 5.814 -2.308 1.00 87.12 181 GLY A N 1
ATOM 1278 C CA . GLY A 1 181 ? 14.086 6.630 -3.506 1.00 87.12 181 GLY A CA 1
ATOM 1279 C C . GLY A 1 181 ? 13.241 7.908 -3.578 1.00 87.12 181 GLY A C 1
ATOM 1280 O O . GLY A 1 181 ? 12.550 8.277 -2.629 1.00 87.12 181 GLY A O 1
ATOM 1281 N N . SER A 1 182 ? 13.302 8.601 -4.718 1.00 83.31 182 SER A N 1
ATOM 1282 C CA . SER A 1 182 ? 12.719 9.944 -4.901 1.00 83.31 182 SER A CA 1
ATOM 1283 C C . SER A 1 182 ? 11.191 9.999 -4.803 1.00 83.31 182 SER A C 1
ATOM 1285 O O . SER A 1 182 ? 10.628 11.066 -4.583 1.00 83.31 182 SER A O 1
ATOM 1287 N N . PHE A 1 183 ? 10.517 8.856 -4.947 1.00 87.31 183 PHE A N 1
ATOM 1288 C CA . PHE A 1 183 ? 9.058 8.737 -4.858 1.00 87.31 183 PHE A CA 1
ATOM 1289 C C . PHE A 1 183 ? 8.598 8.034 -3.570 1.00 87.31 183 PHE A C 1
ATOM 1291 O O . PHE A 1 183 ? 7.444 7.610 -3.479 1.00 87.31 183 PHE A O 1
ATOM 1298 N N . ALA A 1 184 ? 9.484 7.894 -2.576 1.00 93.06 184 ALA A N 1
ATOM 1299 C CA . ALA A 1 184 ? 9.173 7.237 -1.311 1.00 93.06 184 ALA A CA 1
ATOM 1300 C C . ALA A 1 184 ? 7.905 7.809 -0.660 1.00 93.06 184 ALA A C 1
ATOM 1302 O O . ALA A 1 184 ? 7.686 9.018 -0.600 1.00 93.06 184 ALA A O 1
ATOM 1303 N N . GLY A 1 185 ? 7.056 6.911 -0.161 1.00 93.19 185 GLY A N 1
ATOM 1304 C CA . GLY A 1 185 ? 5.798 7.262 0.489 1.00 93.19 185 GLY A CA 1
ATOM 1305 C C . GLY A 1 185 ? 4.608 7.481 -0.451 1.00 93.19 185 GLY A C 1
ATOM 1306 O O . GLY A 1 185 ? 3.490 7.588 0.054 1.00 93.19 185 GLY A O 1
ATOM 1307 N N . ARG A 1 186 ? 4.785 7.484 -1.775 1.00 95.69 186 ARG A N 1
ATOM 1308 C CA . ARG A 1 186 ? 3.661 7.404 -2.725 1.00 95.69 186 ARG A CA 1
ATOM 1309 C C . ARG A 1 186 ? 3.034 6.010 -2.662 1.00 95.69 186 ARG A C 1
ATOM 1311 O O . ARG A 1 186 ? 3.772 5.024 -2.590 1.00 95.69 186 ARG A O 1
ATOM 1318 N N . TRP A 1 187 ? 1.705 5.915 -2.675 1.00 98.12 187 TRP A N 1
ATOM 1319 C CA . TRP A 1 187 ? 1.030 4.616 -2.787 1.00 98.12 187 TRP A CA 1
ATOM 1320 C C . TRP A 1 187 ? 0.890 4.197 -4.251 1.00 98.12 187 TRP A C 1
ATOM 1322 O O . TRP A 1 187 ? 0.694 5.036 -5.127 1.00 98.12 187 TRP A O 1
ATOM 1332 N N . ILE A 1 188 ? 1.070 2.906 -4.514 1.00 97.50 188 ILE A N 1
ATOM 1333 C CA . ILE A 1 188 ? 1.157 2.344 -5.870 1.00 97.50 188 ILE A CA 1
ATOM 1334 C C . ILE A 1 188 ? 0.329 1.072 -6.049 1.00 97.50 188 ILE A C 1
ATOM 1336 O O . ILE A 1 188 ? 0.030 0.679 -7.169 1.00 97.50 188 ILE A O 1
ATOM 1340 N N . ALA A 1 189 ? -0.087 0.445 -4.954 1.00 98.62 189 ALA A N 1
ATOM 1341 C CA . ALA A 1 189 ? -1.088 -0.609 -4.966 1.00 98.62 189 ALA A CA 1
ATOM 1342 C C . ALA A 1 189 ? -1.918 -0.532 -3.680 1.00 98.62 189 ALA A C 1
ATOM 1344 O O . ALA A 1 189 ? -1.554 0.180 -2.739 1.00 98.62 189 ALA A O 1
ATOM 1345 N N . PHE A 1 190 ? -3.027 -1.254 -3.630 1.00 98.69 190 PHE A N 1
ATOM 1346 C CA . PHE A 1 190 ? -3.937 -1.276 -2.493 1.00 98.69 190 PHE A CA 1
ATOM 1347 C C . PHE A 1 190 ? -4.551 -2.662 -2.303 1.00 98.69 190 PHE A C 1
ATOM 1349 O O . PHE A 1 190 ? -4.678 -3.441 -3.248 1.00 98.69 190 PHE A O 1
ATOM 1356 N N . GLY A 1 191 ? -4.933 -2.973 -1.068 1.00 98.19 191 GLY A N 1
ATOM 1357 C CA . GLY A 1 191 ? -5.733 -4.145 -0.756 1.00 98.19 191 GLY A CA 1
ATOM 1358 C C . GLY A 1 191 ? -7.158 -3.973 -1.268 1.00 98.19 191 GLY A C 1
ATOM 1359 O O . GLY A 1 191 ? -7.821 -2.982 -0.965 1.00 98.19 191 GLY A O 1
ATOM 1360 N N . ALA A 1 192 ? -7.660 -4.966 -1.996 1.00 96.38 192 ALA A N 1
ATOM 1361 C CA . ALA A 1 192 ? -9.035 -5.020 -2.474 1.00 96.38 192 ALA A CA 1
ATOM 1362 C C . ALA A 1 192 ? -9.772 -6.251 -1.927 1.00 96.38 192 ALA A C 1
ATOM 1364 O O . ALA A 1 192 ? -9.168 -7.232 -1.486 1.00 96.38 192 ALA A O 1
ATOM 1365 N N . VAL A 1 193 ? -11.108 -6.188 -1.970 1.00 95.62 193 VAL A N 1
ATOM 1366 C CA . VAL A 1 193 ? -12.009 -7.242 -1.473 1.00 95.62 193 VAL A CA 1
ATOM 1367 C C . VAL A 1 193 ? -11.777 -7.514 0.021 1.00 95.62 193 VAL A C 1
ATOM 1369 O O . VAL A 1 193 ? -11.348 -8.598 0.421 1.00 95.62 193 VAL A O 1
ATOM 1372 N N . LEU A 1 194 ? -12.039 -6.492 0.841 1.00 93.75 194 LEU A N 1
ATOM 1373 C CA . LEU A 1 194 ? -11.917 -6.566 2.296 1.00 93.75 194 LEU A CA 1
ATOM 1374 C C . LEU A 1 194 ? -12.963 -7.521 2.887 1.00 93.75 194 LEU A C 1
ATOM 1376 O O . LEU A 1 194 ? -14.147 -7.468 2.559 1.00 93.75 194 LEU A O 1
ATOM 1380 N N . THR A 1 195 ? -12.518 -8.392 3.781 1.00 91.56 195 THR A N 1
ATOM 1381 C CA . THR A 1 195 ? -13.343 -9.191 4.684 1.00 91.56 195 THR A CA 1
ATOM 1382 C C . THR A 1 195 ? -12.912 -8.898 6.112 1.00 91.56 195 THR A C 1
ATOM 1384 O O . THR A 1 195 ? -11.719 -8.783 6.391 1.00 91.56 195 THR A O 1
ATOM 1387 N N . VAL A 1 196 ? -13.890 -8.791 7.005 1.00 87.56 196 VAL A N 1
ATOM 1388 C CA . VAL A 1 196 ? -13.665 -8.562 8.430 1.00 87.56 196 VAL A CA 1
ATOM 1389 C C . VAL A 1 196 ? -14.069 -9.804 9.202 1.00 87.56 196 VAL A C 1
ATOM 1391 O O . VAL A 1 196 ? -15.143 -10.355 8.948 1.00 87.56 196 VAL A O 1
ATOM 1394 N N . MET A 1 197 ? -13.183 -10.245 10.092 1.00 77.19 197 MET A N 1
ATOM 1395 C CA . MET A 1 197 ? -13.335 -11.461 10.891 1.00 77.19 197 MET A CA 1
ATOM 1396 C C . MET A 1 197 ? -13.479 -11.131 12.382 1.00 77.19 197 MET A C 1
ATOM 1398 O O . MET A 1 197 ? -12.995 -10.057 12.829 1.00 77.19 197 MET A O 1
#

Sequence (197 aa):
MNFKRYGSIAASLLVLSAFIGINANSAAGQELRWKTIMGIKESGDVVGKGTGAITGGAPWETLGGSADLNLRTGEVNFDVQGLILAVGALFESGGTDFSPSPGASGLPIGTPAGLTAVKGTLVCNVTGDQGPNSVSVDTPVTTLDAQGNAHFLGSFSSKIPSKCRTNAALDDAFLIRIGSGSFAGRWIAFGAVLTVM

Foldseek 3Di:
DDDDDDDDDDDDDDDDPPPPPPPPPPLWQQKKKFFWKFWDDDAQDWFAFDPAIFTAHATWGFPIKMWIAGLVVQWIKIKTHQIWHAFQFGDPPPDPDPDGDVPTHTFPGSWNSPQFKKKKKKWAQRVQPVHRTIHMWIQQIFTQDRRRITIDTDGTPDRRDPRCSPCVQPGMWMFIARCDDPRGRHTTMTRHDMDID

pLDDT: mean 83.85, std 18.95, range [41.09, 98.81]

Secondary structure (DSSP, 8-state):
---------------------------TTSEEEEEEEEE--STT-EESSGGG-EEB-S-EE-SEEEEEEETTTTEEEEEEES-EE--SSPPPTT-SS-PPPTT-PPP-TTS-TT--EEEEEEEE-SSSTTSSS-EEEEPPPEE--TTS-EEEEEE-SSPPPGGGGTSHHHHEEEEEEE-SSTTTT-EEEEEEEEEE-